Protein AF-0000000086062172 (afdb_homodimer)

Radius of gyration: 18.53 Å; Cα contacts (8 Å, |Δi|>4): 413; chains: 2; bounding box: 40×64×39 Å

Foldseek 3Di:
DEDAQLLLCLCQDDPRPCVVVSVVCLVVDDPAAYALRNLLVNLLCCLVPVPNPDDGLSLVSLVVSCVSHPHPPNLLSQLSNQLSVCCVPVVDRSVVSSVLSNQVSVVHEAEDCDCSSVVVPGRYDYPPPPVVD/DEDAQLLLCLCQDDPRPCVVVSVVCLVVDDPAAYALRNLLVNLLCCLVPVRNPDPTLSLVSLVVSCVRHPHPPNLLSQLSNQLSVCCVPVVDRSVVSSVLSNCVSVVHEAEDCDCSSVVVPGRYDYPPPPPVD

Nearest PDB structures (foldseek):
  7ji0-assembly1_B  TM=3.745E-01  e=8.584E+00  Streptococcus thermophilus LMG 18311
  7ji0-assembly1_B  TM=3.690E-01  e=5.693E+00  Streptococcus thermophilus LMG 18311
  7ya9-assembly1_A-2  TM=2.831E-01  e=6.311E+00  Homo sapiens

Sequence (266 aa):
MYVETDFLTALVKNDDWLQEAAIRALDERDDIHTSILAYAEMLVLFYDRETAEYEIDAPRAITNLLELVPIVPKEHEDAVLAAAAFLDEYELTPFDALHAGLVTTGEERVLSTEQDYDTVGLDRTPLESAFSEMYVETDFLTALVKNDDWLQEAAIRALDERDDIHTSILAYAEMLVLFYDRETAEYEIDAPRAITNLLELVPIVPKEHEDAVLAAAAFLDEYELTPFDALHAGLVTTGEERVLSTEQDYDTVGLDRTPLESAFSE

Structure (mmCIF, N/CA/C/O backbone):
data_AF-0000000086062172-model_v1
#
loop_
_entity.id
_entity.type
_entity.pdbx_description
1 polymer 'Putative nucleic acid-binding protein'
#
loop_
_atom_site.group_PDB
_atom_site.id
_atom_site.type_symbol
_atom_site.label_atom_id
_atom_site.label_alt_id
_atom_site.label_comp_id
_atom_site.label_asym_id
_atom_site.label_entity_id
_atom_site.label_seq_id
_atom_site.pdbx_PDB_ins_code
_atom_site.Cartn_x
_atom_site.Cartn_y
_atom_site.Cartn_z
_atom_site.occupancy
_atom_site.B_iso_or_equiv
_atom_site.auth_seq_id
_atom_site.auth_comp_id
_atom_site.auth_asym_id
_atom_site.auth_atom_id
_atom_site.pdbx_PDB_model_num
ATOM 1 N N . MET A 1 1 ? -1.434 10.219 15.461 1 95.81 1 MET A N 1
ATOM 2 C CA . MET A 1 1 ? -2.141 10.906 14.391 1 95.81 1 MET A CA 1
ATOM 3 C C . MET A 1 1 ? -1.674 10.414 13.023 1 95.81 1 MET A C 1
ATOM 5 O O . MET A 1 1 ? -0.476 10.422 12.734 1 95.81 1 MET A O 1
ATOM 9 N N . TYR A 1 2 ? -2.594 9.977 12.25 1 98.38 2 TYR A N 1
ATOM 10 C CA . TYR A 1 2 ? -2.279 9.391 10.945 1 98.38 2 TYR A CA 1
ATOM 11 C C . TYR A 1 2 ? -2.135 10.477 9.883 1 98.38 2 TYR A C 1
ATOM 13 O O . TYR A 1 2 ? -2.906 11.438 9.859 1 98.38 2 TYR A O 1
ATOM 21 N N . VAL A 1 3 ? -1.137 10.328 9.062 1 98.44 3 VAL A N 1
ATOM 22 C CA . VAL A 1 3 ? -0.978 11.211 7.914 1 98.44 3 VAL A CA 1
ATOM 23 C C . VAL A 1 3 ? -0.872 10.383 6.637 1 98.44 3 VAL A C 1
ATOM 25 O O . VAL A 1 3 ? -0.431 9.234 6.672 1 98.44 3 VAL A O 1
ATOM 28 N N . GLU A 1 4 ? -1.343 10.977 5.531 1 98.19 4 GLU A N 1
ATOM 29 C CA . GLU A 1 4 ? -1.281 10.289 4.25 1 98.19 4 GLU A CA 1
ATOM 30 C C . GLU A 1 4 ? -0.207 10.891 3.348 1 98.19 4 GLU A C 1
ATOM 32 O O . GLU A 1 4 ? 0.697 11.578 3.826 1 98.19 4 GLU A O 1
ATOM 37 N N . THR A 1 5 ? -0.233 10.648 2.072 1 97 5 THR A N 1
ATOM 38 C CA . THR A 1 5 ? 0.872 10.812 1.135 1 97 5 THR A CA 1
ATOM 39 C C . THR A 1 5 ? 1.208 12.297 0.958 1 97 5 THR A C 1
ATOM 41 O O . THR A 1 5 ? 2.379 12.656 0.825 1 97 5 THR A O 1
ATOM 44 N N . ASP A 1 6 ? 0.222 13.164 0.936 1 95.69 6 ASP A N 1
ATOM 45 C CA . ASP A 1 6 ? 0.484 14.586 0.72 1 95.69 6 ASP A CA 1
ATOM 46 C C . ASP A 1 6 ? 1.406 15.141 1.801 1 95.69 6 ASP A C 1
ATOM 48 O O . ASP A 1 6 ? 2.217 16.031 1.534 1 95.69 6 ASP A O 1
ATOM 52 N N . PHE A 1 7 ? 1.211 14.633 2.977 1 97.5 7 PHE A N 1
ATOM 53 C CA . PHE A 1 7 ? 2.074 15.039 4.078 1 97.5 7 PHE A CA 1
ATOM 54 C C . PHE A 1 7 ? 3.525 14.664 3.795 1 97.5 7 PHE A C 1
ATOM 56 O O . PHE A 1 7 ? 4.43 15.484 3.971 1 97.5 7 PHE A O 1
ATOM 63 N N . LEU A 1 8 ? 3.793 13.477 3.387 1 96.94 8 LEU A N 1
ATOM 64 C CA . LEU A 1 8 ? 5.137 13 3.068 1 96.94 8 LEU A CA 1
ATOM 65 C C . LEU A 1 8 ? 5.73 13.797 1.911 1 96.94 8 LEU A C 1
ATOM 67 O O . LEU A 1 8 ? 6.887 14.219 1.973 1 96.94 8 LEU A O 1
ATOM 71 N N . THR A 1 9 ? 4.961 13.984 0.853 1 93.81 9 THR A N 1
ATOM 72 C CA . THR A 1 9 ? 5.426 14.703 -0.325 1 93.81 9 THR A CA 1
ATOM 73 C C . THR A 1 9 ? 5.816 16.141 0.036 1 93.81 9 THR A C 1
ATOM 75 O O . THR A 1 9 ? 6.777 16.688 -0.512 1 93.81 9 THR A O 1
ATOM 78 N N . ALA A 1 10 ? 5.039 16.703 0.926 1 94.5 10 ALA A N 1
ATOM 79 C CA . ALA A 1 10 ? 5.328 18.062 1.368 1 94.5 10 ALA A CA 1
ATOM 80 C C . ALA A 1 10 ? 6.707 18.156 2.02 1 94.5 10 ALA A C 1
ATOM 82 O O . ALA A 1 10 ? 7.379 19.188 1.929 1 94.5 10 ALA A O 1
ATOM 83 N N . LEU A 1 11 ? 7.102 17.094 2.674 1 95.25 11 LEU A N 1
ATOM 84 C CA . LEU A 1 11 ? 8.367 17.094 3.396 1 95.25 11 LEU A CA 1
ATOM 85 C C . LEU A 1 11 ? 9.539 16.859 2.445 1 95.25 11 LEU A C 1
ATOM 87 O O . LEU A 1 11 ? 10.68 17.219 2.754 1 95.25 11 LEU A O 1
ATOM 91 N N . VAL A 1 12 ? 9.281 16.234 1.289 1 91.75 12 VAL A N 1
ATOM 92 C CA . VAL A 1 12 ? 10.359 15.852 0.387 1 91.75 12 VAL A CA 1
ATOM 93 C C . VAL A 1 12 ? 10.5 16.891 -0.727 1 91.75 12 VAL A C 1
ATOM 95 O O . VAL A 1 12 ? 11.609 17.141 -1.205 1 91.75 12 VAL A O 1
ATOM 98 N N . LYS A 1 13 ? 9.406 17.375 -1.202 1 86.62 13 LYS A N 1
ATOM 99 C CA . LYS A 1 13 ? 9.414 18.312 -2.311 1 86.62 13 LYS A CA 1
ATOM 100 C C . LYS A 1 13 ? 9.82 19.719 -1.835 1 86.62 13 LYS A C 1
ATOM 102 O O . LYS A 1 13 ? 9.32 20.203 -0.818 1 86.62 13 LYS A O 1
ATOM 107 N N . ASN A 1 14 ? 10.578 20.219 -2.729 1 83.62 14 ASN A N 1
ATOM 108 C CA . ASN A 1 14 ? 10.961 21.594 -2.451 1 83.62 14 ASN A CA 1
ATOM 109 C C . ASN A 1 14 ? 9.828 22.578 -2.766 1 83.62 14 ASN A C 1
ATOM 111 O O . ASN A 1 14 ? 9.117 22.406 -3.76 1 83.62 14 ASN A O 1
ATOM 115 N N . ASP A 1 15 ? 9.547 23.469 -1.959 1 86.06 15 ASP A N 1
ATOM 116 C CA . ASP A 1 15 ? 8.609 24.562 -2.152 1 86.06 15 ASP A CA 1
ATOM 117 C C . ASP A 1 15 ? 7.168 24.062 -2.182 1 86.06 15 ASP A C 1
ATOM 119 O O . ASP A 1 15 ? 6.324 24.609 -2.895 1 86.06 15 ASP A O 1
ATOM 123 N N . ASP A 1 16 ? 7.047 22.922 -1.671 1 90.44 16 ASP A N 1
ATOM 124 C CA . ASP A 1 16 ? 5.672 22.453 -1.528 1 90.44 16 ASP A CA 1
ATOM 125 C C . ASP A 1 16 ? 4.863 23.391 -0.634 1 90.44 16 ASP A C 1
ATOM 127 O O . ASP A 1 16 ? 5.355 23.859 0.398 1 90.44 16 ASP A O 1
ATOM 131 N N . TRP A 1 17 ? 3.639 23.703 -1.067 1 93.06 17 TRP A N 1
ATOM 132 C CA . TRP A 1 17 ? 2.82 24.672 -0.354 1 93.06 17 TRP A CA 1
ATOM 133 C C . TRP A 1 17 ? 2.457 24.172 1.036 1 93.06 17 TRP A C 1
ATOM 135 O O . TRP A 1 17 ? 2.145 24.953 1.931 1 93.06 17 TRP A O 1
ATOM 145 N N . LEU A 1 18 ? 2.512 22.828 1.329 1 95 18 LEU A N 1
ATOM 146 C CA . LEU A 1 18 ? 2.137 22.25 2.613 1 95 18 LEU A CA 1
ATOM 147 C C . LEU A 1 18 ? 3.365 22.047 3.494 1 95 18 LEU A C 1
ATOM 149 O O . LEU A 1 18 ? 3.246 21.594 4.637 1 95 18 LEU A O 1
ATOM 153 N N . GLN A 1 19 ? 4.527 22.375 3.018 1 95.56 19 GLN A N 1
ATOM 154 C CA . GLN A 1 19 ? 5.77 22 3.689 1 95.56 19 GLN A CA 1
ATOM 155 C C . GLN A 1 19 ? 5.844 22.625 5.086 1 95.56 19 GLN A C 1
ATOM 157 O O . GLN A 1 19 ? 6.105 21.922 6.062 1 95.56 19 GLN A O 1
ATOM 162 N N . GLU A 1 20 ? 5.621 23.891 5.18 1 94.88 20 GLU A N 1
ATOM 163 C CA . GLU A 1 20 ? 5.691 24.562 6.477 1 94.88 20 GLU A CA 1
ATOM 164 C C . GLU A 1 20 ? 4.699 23.969 7.465 1 94.88 20 GLU A C 1
ATOM 166 O O . GLU A 1 20 ? 5.027 23.766 8.633 1 94.88 20 GLU A O 1
ATOM 171 N N . ALA A 1 21 ? 3.508 23.734 7.047 1 95.5 21 ALA A N 1
ATOM 172 C CA . ALA A 1 21 ? 2.484 23.141 7.906 1 95.5 21 ALA A CA 1
ATOM 173 C C . ALA A 1 21 ? 2.898 21.75 8.367 1 95.5 21 ALA A C 1
ATOM 175 O O . ALA A 1 21 ? 2.664 21.375 9.523 1 95.5 21 ALA A O 1
ATOM 176 N N . ALA A 1 22 ? 3.461 20.953 7.504 1 97 22 ALA A N 1
ATOM 177 C CA . ALA A 1 22 ? 3.912 19.594 7.84 1 97 22 ALA A CA 1
ATOM 178 C C . ALA A 1 22 ? 5.031 19.641 8.875 1 97 22 ALA A C 1
ATOM 180 O O . ALA A 1 22 ? 5.008 18.891 9.852 1 97 22 ALA A O 1
ATOM 181 N N . ILE A 1 23 ? 5.961 20.562 8.672 1 96.25 23 ILE A N 1
ATOM 182 C CA . ILE A 1 23 ? 7.078 20.688 9.594 1 96.25 23 ILE A CA 1
ATOM 183 C C . ILE A 1 23 ? 6.562 21.125 10.969 1 96.25 23 ILE A C 1
ATOM 185 O O . ILE A 1 23 ? 6.984 20.578 11.992 1 96.25 23 ILE A O 1
ATOM 189 N N . ARG A 1 24 ? 5.699 22.047 11 1 96.06 24 ARG A N 1
ATOM 190 C CA . ARG A 1 24 ? 5.109 22.5 12.258 1 96.06 24 ARG A CA 1
ATOM 191 C C . ARG A 1 24 ? 4.406 21.344 12.969 1 96.06 24 ARG A C 1
ATOM 193 O O . ARG A 1 24 ? 4.527 21.203 14.188 1 96.06 24 ARG A O 1
ATOM 200 N N . ALA A 1 25 ? 3.631 20.578 12.227 1 96.88 25 ALA A N 1
ATOM 201 C CA . ALA A 1 25 ? 2.932 19.438 12.812 1 96.88 25 ALA A CA 1
ATOM 202 C C . ALA A 1 25 ? 3.912 18.469 13.461 1 96.88 25 ALA A C 1
ATOM 204 O O . ALA A 1 25 ? 3.65 17.953 14.547 1 96.88 25 ALA A O 1
ATOM 205 N N . LEU A 1 26 ? 5 18.219 12.797 1 97.19 26 LEU A N 1
ATOM 206 C CA . LEU A 1 26 ? 6.016 17.312 13.328 1 97.19 26 LEU A CA 1
ATOM 207 C C . LEU A 1 26 ? 6.602 17.859 14.625 1 97.19 26 LEU A C 1
ATOM 209 O O . LEU A 1 26 ? 6.957 17.078 15.523 1 97.19 26 LEU A O 1
ATOM 213 N N . ASP A 1 27 ? 6.734 19.141 14.688 1 95.81 27 ASP A N 1
ATOM 214 C CA . ASP A 1 27 ? 7.289 19.797 15.875 1 95.81 27 ASP A CA 1
ATOM 215 C C . ASP A 1 27 ? 6.297 19.75 17.031 1 95.81 27 ASP A C 1
ATOM 217 O O . ASP A 1 27 ? 6.699 19.625 18.203 1 95.81 27 ASP A O 1
ATOM 221 N N . GLU A 1 28 ? 5.082 19.828 16.703 1 95.19 28 GLU A N 1
ATOM 222 C CA . GLU A 1 28 ? 4.055 20 17.719 1 95.19 28 GLU A CA 1
ATOM 223 C C . GLU A 1 28 ? 3.533 18.641 18.219 1 95.19 28 GLU A C 1
ATOM 225 O O . GLU A 1 28 ? 2.975 18.547 19.312 1 95.19 28 GLU A O 1
ATOM 230 N N . ARG A 1 29 ? 3.695 17.656 17.375 1 95.25 29 ARG A N 1
ATOM 231 C CA . ARG A 1 29 ? 3.117 16.359 17.703 1 95.25 29 ARG A CA 1
ATOM 232 C C . ARG A 1 29 ? 4.184 15.273 17.719 1 95.25 29 ARG A C 1
ATOM 234 O O . ARG A 1 29 ? 5.039 15.227 16.828 1 95.25 29 ARG A O 1
ATOM 241 N N . ASP A 1 30 ? 3.992 14.344 18.609 1 94.94 30 ASP A N 1
ATOM 242 C CA . ASP A 1 30 ? 4.973 13.266 18.719 1 94.94 30 ASP A CA 1
ATOM 243 C C . ASP A 1 30 ? 4.371 11.938 18.266 1 94.94 30 ASP A C 1
ATOM 245 O O . ASP A 1 30 ? 5.07 10.922 18.219 1 94.94 30 ASP A O 1
ATOM 249 N N . ASP A 1 31 ? 3.168 11.93 17.906 1 96.31 31 ASP A N 1
ATOM 250 C CA . ASP A 1 31 ? 2.496 10.664 17.625 1 96.31 31 ASP A CA 1
ATOM 251 C C . ASP A 1 31 ? 2.164 10.547 16.141 1 96.31 31 ASP A C 1
ATOM 253 O O . ASP A 1 31 ? 1.324 9.734 15.742 1 96.31 31 ASP A O 1
ATOM 257 N N . ILE A 1 32 ? 2.795 11.336 15.281 1 98 32 ILE A N 1
ATOM 258 C CA . ILE A 1 32 ? 2.541 11.297 13.844 1 98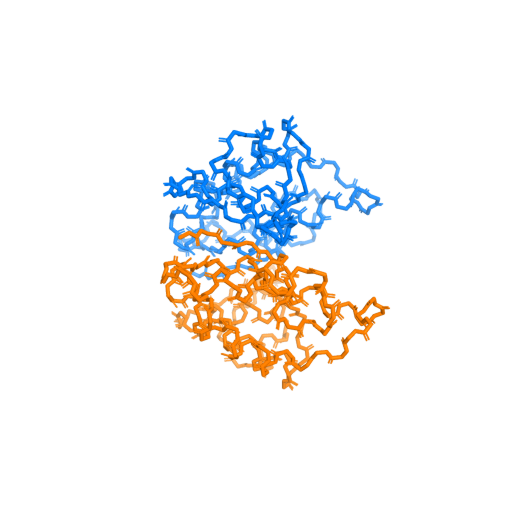 32 ILE A CA 1
ATOM 259 C C . ILE A 1 32 ? 3.072 9.992 13.258 1 98 32 ILE A C 1
ATOM 261 O O . ILE A 1 32 ? 4.207 9.594 13.539 1 98 32 ILE A O 1
ATOM 265 N N . HIS A 1 33 ? 2.244 9.305 12.547 1 98.62 33 HIS A N 1
ATOM 266 C CA . HIS A 1 33 ? 2.646 8.078 11.859 1 98.62 33 HIS A CA 1
ATOM 267 C C . HIS A 1 33 ? 1.849 7.879 10.578 1 98.62 33 HIS A C 1
ATOM 269 O O . HIS A 1 33 ? 0.918 8.633 10.297 1 98.62 33 HIS A O 1
ATOM 275 N N . THR A 1 34 ? 2.248 6.996 9.812 1 98.62 34 THR A N 1
ATOM 276 C CA . THR A 1 34 ? 1.553 6.656 8.578 1 98.62 34 THR A CA 1
ATOM 277 C C . THR A 1 34 ? 1.6 5.148 8.328 1 98.62 34 THR A C 1
ATOM 279 O O . THR A 1 34 ? 1.796 4.367 9.266 1 98.62 34 THR A O 1
ATOM 282 N N . SER A 1 35 ? 1.269 4.73 7.152 1 98.38 35 SER A N 1
ATOM 283 C CA . SER A 1 35 ? 1.302 3.322 6.77 1 98.38 35 SER A CA 1
ATOM 284 C C . SER A 1 35 ? 2.152 3.109 5.523 1 98.38 35 SER A C 1
ATOM 286 O O . SER A 1 35 ? 2.621 4.07 4.91 1 98.38 35 SER A O 1
ATOM 288 N N . ILE A 1 36 ? 2.346 1.904 5.168 1 98.69 36 ILE A N 1
ATOM 289 C CA . ILE A 1 36 ? 3.135 1.548 3.994 1 98.69 36 ILE A CA 1
ATOM 290 C C . ILE A 1 36 ? 2.461 2.092 2.736 1 98.69 36 ILE A C 1
ATOM 292 O O . ILE A 1 36 ? 3.133 2.395 1.747 1 98.69 36 ILE A O 1
ATOM 296 N N . LEU A 1 37 ? 1.135 2.385 2.744 1 98.75 37 LEU A N 1
ATOM 297 C CA . LEU A 1 37 ? 0.383 2.893 1.603 1 98.75 37 LEU A CA 1
ATOM 298 C C . LEU A 1 37 ? 0.861 4.285 1.214 1 98.75 37 LEU A C 1
ATOM 300 O O . LEU A 1 37 ? 0.93 4.617 0.027 1 98.75 37 LEU A O 1
ATOM 304 N N . ALA A 1 38 ? 1.164 5.082 2.201 1 98.38 38 ALA A N 1
ATOM 305 C CA . ALA A 1 38 ? 1.601 6.445 1.908 1 98.38 38 ALA A CA 1
ATOM 306 C C . ALA A 1 38 ? 2.939 6.449 1.178 1 98.38 38 ALA A C 1
ATOM 308 O O . ALA A 1 38 ? 3.135 7.215 0.23 1 98.38 38 ALA A O 1
ATOM 309 N N . TYR A 1 39 ? 3.814 5.605 1.606 1 97.12 39 TYR A N 1
ATOM 310 C CA . TYR A 1 39 ? 5.109 5.496 0.946 1 97.12 39 TYR A CA 1
ATOM 311 C C . TYR A 1 39 ? 4.965 4.898 -0.448 1 97.12 39 TYR A C 1
ATOM 313 O O . TYR A 1 39 ? 5.633 5.336 -1.391 1 97.12 39 TYR A O 1
ATOM 321 N N . ALA A 1 40 ? 4.102 3.891 -0.554 1 96.94 40 ALA A N 1
ATOM 322 C CA . ALA A 1 40 ? 3.836 3.307 -1.865 1 96.94 40 ALA A CA 1
ATOM 323 C C . ALA A 1 40 ? 3.336 4.363 -2.846 1 96.94 40 ALA A C 1
ATOM 325 O O . ALA A 1 40 ? 3.838 4.465 -3.969 1 96.94 40 ALA A O 1
ATOM 326 N N . GLU A 1 41 ? 2.363 5.059 -2.428 1 96.31 41 GLU A N 1
ATOM 327 C CA . GLU A 1 41 ? 1.787 6.098 -3.275 1 96.31 41 GLU A CA 1
ATOM 328 C C . GLU A 1 41 ? 2.83 7.148 -3.648 1 96.31 41 GLU A C 1
ATOM 330 O O . GLU A 1 41 ? 2.889 7.594 -4.797 1 96.31 41 GLU A O 1
ATOM 335 N N . MET A 1 42 ? 3.641 7.559 -2.723 1 93.94 42 MET A N 1
ATOM 336 C CA . MET A 1 42 ? 4.691 8.539 -2.982 1 93.94 42 MET A CA 1
ATOM 337 C C . MET A 1 42 ? 5.68 8.008 -4.016 1 93.94 42 MET A C 1
ATOM 339 O O . MET A 1 42 ? 6.086 8.742 -4.922 1 93.94 42 MET A O 1
ATOM 343 N N . LEU A 1 43 ? 6.09 6.773 -3.871 1 92.56 43 LEU A N 1
ATOM 344 C CA . LEU A 1 43 ? 7.031 6.176 -4.812 1 92.56 43 LEU A CA 1
ATOM 345 C C . LEU A 1 43 ? 6.441 6.125 -6.215 1 92.56 43 LEU A C 1
ATOM 347 O O . LEU A 1 43 ? 7.145 6.375 -7.199 1 92.56 43 LEU A O 1
ATOM 351 N N . VAL A 1 44 ? 5.16 5.836 -6.293 1 90.56 44 VAL A N 1
ATOM 352 C CA . VAL A 1 44 ? 4.492 5.816 -7.594 1 90.56 44 VAL A CA 1
ATOM 353 C C . VAL A 1 44 ? 4.492 7.223 -8.188 1 90.56 44 VAL A C 1
ATOM 355 O O . VAL A 1 44 ? 4.746 7.395 -9.383 1 90.56 44 VAL A O 1
ATOM 358 N N . LEU A 1 45 ? 4.168 8.18 -7.395 1 87.69 45 LEU A N 1
ATOM 359 C CA . LEU A 1 45 ? 4.133 9.57 -7.836 1 87.69 45 LEU A CA 1
ATOM 360 C C . LEU A 1 45 ? 5.484 9.992 -8.391 1 87.69 45 LEU A C 1
ATOM 362 O O . LEU A 1 45 ? 5.551 10.672 -9.422 1 87.69 45 LEU A O 1
ATOM 366 N N . PHE A 1 46 ? 6.562 9.594 -7.836 1 84.12 46 PHE A N 1
ATOM 367 C CA . PHE A 1 46 ? 7.879 10.102 -8.203 1 84.12 46 PHE A CA 1
ATOM 368 C C . PHE A 1 46 ? 8.516 9.227 -9.273 1 84.12 46 PHE A C 1
ATOM 370 O O . PHE A 1 46 ? 9.484 9.633 -9.914 1 84.12 46 PHE A O 1
ATOM 377 N N . TYR A 1 47 ? 8.109 8.031 -9.312 1 82.81 47 TYR A N 1
ATOM 378 C CA . TYR A 1 47 ? 8.641 7.125 -10.32 1 82.81 47 TYR A CA 1
ATOM 379 C C . TYR A 1 47 ? 8.219 7.57 -11.719 1 82.81 47 TYR A C 1
ATOM 381 O O . TYR A 1 47 ? 8.953 7.359 -12.688 1 82.81 47 TYR A O 1
ATOM 389 N N . ASP A 1 48 ? 7.035 8.102 -11.711 1 73.44 48 ASP A N 1
ATOM 390 C CA . ASP A 1 48 ? 6.602 8.602 -13.008 1 73.44 48 ASP A CA 1
ATOM 391 C C . ASP A 1 48 ? 7.449 9.797 -13.445 1 73.44 48 ASP A C 1
ATOM 393 O O . ASP A 1 48 ? 7.18 10.93 -13.047 1 73.44 48 ASP A O 1
ATOM 397 N N . ARG A 1 49 ? 8.656 9.445 -13.969 1 60.03 49 ARG A N 1
ATOM 398 C CA . ARG A 1 49 ? 9.695 10.398 -14.359 1 60.03 49 ARG A CA 1
ATOM 399 C C . ARG A 1 49 ? 9.117 11.5 -15.242 1 60.03 49 ARG A C 1
ATOM 401 O O . ARG A 1 49 ? 9.555 12.648 -15.164 1 60.03 49 ARG A O 1
ATOM 408 N N . GLU A 1 50 ? 8.406 11.047 -16.141 1 55.91 50 GLU A N 1
ATOM 409 C CA . GLU A 1 50 ? 7.906 12.078 -17.047 1 55.91 50 GLU A CA 1
ATOM 410 C C . GLU A 1 50 ? 7.184 13.18 -16.266 1 55.91 50 GLU A C 1
ATOM 412 O O . GLU A 1 50 ? 7.125 14.328 -16.719 1 55.91 50 GLU A O 1
ATOM 417 N N . THR A 1 51 ? 6.695 12.797 -15.242 1 50.19 51 THR A N 1
ATOM 418 C CA . THR A 1 51 ? 5.934 13.789 -14.5 1 50.19 51 THR A CA 1
ATOM 419 C C . THR A 1 51 ? 6.73 14.305 -13.305 1 50.19 51 THR A C 1
ATOM 421 O O . THR A 1 51 ? 6.391 15.336 -12.719 1 50.19 51 THR A O 1
ATOM 424 N N . ALA A 1 52 ? 7.734 13.406 -13.031 1 54.81 52 ALA A N 1
ATOM 425 C CA . ALA A 1 52 ? 8.406 13.828 -11.805 1 54.81 52 ALA A CA 1
ATOM 426 C C . ALA A 1 52 ? 9.32 15.016 -12.062 1 54.81 52 ALA A C 1
ATOM 428 O O . ALA A 1 52 ? 10.258 14.93 -12.867 1 54.81 52 ALA A O 1
ATOM 429 N N . GLU A 1 53 ? 8.773 16.188 -11.992 1 52.88 53 GLU A N 1
ATOM 430 C CA . GLU A 1 53 ? 9.586 17.406 -12.062 1 52.88 53 GLU A CA 1
ATOM 431 C C . GLU A 1 53 ? 10.773 17.328 -11.102 1 52.88 53 GLU A C 1
ATOM 433 O O . GLU A 1 53 ? 11.766 18.031 -11.281 1 52.88 53 GLU A O 1
ATOM 438 N N . TYR A 1 54 ? 10.586 16.422 -10.133 1 57.22 54 TYR A N 1
ATOM 439 C CA . TYR A 1 54 ? 11.586 16.453 -9.07 1 57.22 54 TYR A CA 1
ATOM 440 C C . TYR A 1 54 ? 12.391 15.164 -9.039 1 57.22 54 TYR A C 1
ATOM 442 O O . TYR A 1 54 ? 11.836 14.078 -9.242 1 57.22 54 TYR A O 1
ATOM 450 N N . GLU A 1 55 ? 13.531 15.32 -9.398 1 65.38 55 GLU A N 1
ATOM 451 C CA . GLU A 1 55 ? 14.453 14.203 -9.203 1 65.38 55 GLU A CA 1
ATOM 452 C C . GLU A 1 55 ? 14.695 13.938 -7.723 1 65.38 55 GLU A C 1
ATOM 454 O O . GLU A 1 55 ? 15.32 14.75 -7.035 1 65.38 55 GLU A O 1
ATOM 459 N N . ILE A 1 56 ? 13.867 13.195 -7.211 1 74.25 56 ILE A N 1
ATOM 460 C CA . ILE A 1 56 ? 14.062 12.852 -5.809 1 74.25 56 ILE A CA 1
ATOM 461 C C . ILE A 1 56 ? 14.938 11.602 -5.699 1 74.25 56 ILE A C 1
ATOM 463 O O . ILE A 1 56 ? 14.789 10.664 -6.48 1 74.25 56 ILE A O 1
ATOM 467 N N . ASP A 1 57 ? 15.992 11.742 -4.891 1 82.38 57 ASP A N 1
ATOM 468 C CA . ASP A 1 57 ? 16.734 10.555 -4.461 1 82.38 57 ASP A CA 1
ATOM 469 C C . ASP A 1 57 ? 15.891 9.703 -3.51 1 82.38 57 ASP A C 1
ATOM 471 O O . ASP A 1 57 ? 15.922 9.914 -2.295 1 82.38 57 ASP A O 1
ATOM 475 N N . ALA A 1 58 ? 15.25 8.711 -4.02 1 81.06 58 ALA A N 1
ATOM 476 C CA . ALA A 1 58 ? 14.227 7.969 -3.289 1 81.06 58 ALA A CA 1
ATOM 477 C C . ALA A 1 58 ? 14.82 7.266 -2.07 1 81.06 58 ALA A C 1
ATOM 479 O O . ALA A 1 58 ? 14.297 7.391 -0.96 1 81.06 58 ALA A O 1
ATOM 480 N N . PRO A 1 59 ? 15.945 6.512 -2.188 1 85.06 59 PRO A N 1
ATOM 481 C CA . PRO A 1 59 ? 16.5 5.84 -1.008 1 85.06 59 PRO A CA 1
ATOM 482 C C . PRO A 1 59 ? 16.812 6.805 0.134 1 85.06 59 PRO A C 1
ATOM 484 O O . PRO A 1 59 ? 16.469 6.531 1.288 1 85.06 59 PRO A O 1
ATOM 487 N N . ARG A 1 60 ? 17.406 7.926 -0.263 1 88.94 60 ARG A N 1
ATOM 488 C CA . ARG A 1 60 ? 17.75 8.906 0.765 1 88.94 60 ARG A CA 1
ATOM 489 C C . ARG A 1 60 ? 16.484 9.539 1.344 1 88.94 60 ARG A C 1
ATOM 491 O O . ARG A 1 60 ? 16.375 9.711 2.559 1 88.94 60 ARG A O 1
ATOM 498 N N . ALA A 1 61 ? 15.586 9.938 0.487 1 90.94 61 ALA A N 1
ATOM 499 C CA . ALA A 1 61 ? 14.336 10.547 0.924 1 90.94 61 ALA A CA 1
ATOM 500 C C . ALA A 1 61 ? 13.57 9.625 1.866 1 90.94 61 ALA A C 1
ATOM 502 O O . ALA A 1 61 ? 13.062 10.062 2.902 1 90.94 61 ALA A O 1
ATOM 503 N N . ILE A 1 62 ? 13.547 8.344 1.561 1 94.5 62 ILE A N 1
ATOM 504 C CA . ILE A 1 62 ? 12.812 7.363 2.35 1 94.5 62 ILE A CA 1
ATOM 505 C C . ILE A 1 62 ? 13.461 7.219 3.725 1 94.5 62 ILE A C 1
ATOM 507 O O . ILE A 1 62 ? 12.773 7.23 4.746 1 94.5 62 ILE A O 1
ATOM 511 N N . THR A 1 63 ? 14.758 7.074 3.73 1 93.69 63 THR A N 1
ATOM 512 C CA . THR A 1 63 ? 15.469 6.949 4.996 1 93.69 63 THR A CA 1
ATOM 513 C C . THR A 1 63 ? 15.172 8.141 5.906 1 93.69 63 THR A C 1
ATOM 515 O O . THR A 1 63 ? 14.875 7.961 7.086 1 93.69 63 THR A O 1
ATOM 518 N N . ASN A 1 64 ? 15.242 9.32 5.316 1 94.75 64 ASN A N 1
ATOM 519 C CA . ASN A 1 64 ? 14.961 10.531 6.086 1 94.75 64 ASN A CA 1
ATOM 520 C C . ASN A 1 64 ? 13.508 10.578 6.551 1 94.75 64 ASN A C 1
ATOM 522 O O . ASN A 1 64 ? 13.234 10.914 7.703 1 94.75 64 ASN A O 1
ATOM 526 N N . LEU A 1 65 ? 12.641 10.258 5.699 1 97.31 65 LEU A N 1
ATOM 527 C CA . LEU A 1 65 ? 11.211 10.344 6.004 1 97.31 65 LEU A CA 1
ATOM 528 C C . LEU A 1 65 ? 10.844 9.383 7.125 1 97.31 65 LEU A C 1
ATOM 530 O O . LEU A 1 65 ? 10 9.695 7.969 1 97.31 65 LEU A O 1
ATOM 534 N N . LEU A 1 66 ? 11.438 8.195 7.109 1 97.56 66 LEU A N 1
ATOM 535 C CA . LEU A 1 66 ? 11.094 7.191 8.109 1 97.56 66 LEU A CA 1
ATOM 536 C C . LEU A 1 66 ? 11.461 7.664 9.508 1 97.56 66 LEU A C 1
ATOM 538 O O . LEU A 1 66 ? 10.828 7.266 10.492 1 97.56 66 LEU A O 1
ATOM 542 N N . GLU A 1 67 ? 12.477 8.531 9.578 1 96 67 GLU A N 1
ATOM 543 C CA . GLU A 1 67 ? 12.859 9.102 10.867 1 96 67 GLU A CA 1
ATOM 544 C C . GLU A 1 67 ? 11.828 10.117 11.352 1 96 67 GLU A C 1
ATOM 546 O O . GLU A 1 67 ? 11.602 10.258 12.555 1 96 67 GLU A O 1
ATOM 551 N N . LEU A 1 68 ? 11.195 10.805 10.453 1 97.69 68 LEU A N 1
ATOM 552 C CA . LEU A 1 68 ? 10.25 11.867 10.773 1 97.69 68 LEU A CA 1
ATOM 553 C C . LEU A 1 68 ? 8.836 11.32 10.898 1 97.69 68 LEU A C 1
ATOM 555 O O . LEU A 1 68 ? 8.078 11.742 11.773 1 97.69 68 LEU A O 1
ATOM 559 N N . VAL A 1 69 ? 8.445 10.391 10.055 1 98.5 69 VAL A N 1
ATOM 560 C CA . VAL A 1 69 ? 7.102 9.836 10 1 98.5 69 VAL A CA 1
ATOM 561 C C . VAL A 1 69 ? 7.172 8.312 9.953 1 98.5 69 VAL A C 1
ATOM 563 O O . VAL A 1 69 ? 7.156 7.719 8.875 1 98.5 69 VAL A O 1
ATOM 566 N N . PRO A 1 70 ? 7.156 7.691 11.07 1 98.06 70 PRO A N 1
ATOM 567 C CA . PRO A 1 70 ? 7.262 6.23 11.109 1 98.06 70 PRO A CA 1
ATOM 568 C C . PRO A 1 70 ? 6.051 5.535 10.492 1 98.06 70 PRO A C 1
ATOM 570 O O . PRO A 1 70 ? 4.977 6.125 10.398 1 98.06 70 PRO A O 1
ATOM 573 N N . ILE A 1 71 ? 6.289 4.324 10.07 1 98.44 71 ILE A N 1
ATOM 574 C CA . ILE A 1 71 ? 5.234 3.479 9.516 1 98.44 71 ILE A CA 1
ATOM 575 C C . ILE A 1 71 ? 4.695 2.551 10.609 1 98.44 71 ILE A C 1
ATOM 577 O O . ILE A 1 71 ? 5.469 1.97 11.375 1 98.44 71 ILE A O 1
ATOM 581 N N . VAL A 1 72 ? 3.451 2.457 10.68 1 96.5 72 VAL A N 1
ATOM 582 C CA . VAL A 1 72 ? 2.793 1.471 11.531 1 96.5 72 VAL A CA 1
ATOM 583 C C . VAL A 1 72 ? 2.002 0.491 10.672 1 96.5 72 VAL A C 1
ATOM 585 O O . VAL A 1 72 ? 1.151 0.9 9.875 1 96.5 72 VAL A O 1
ATOM 588 N N . PRO A 1 73 ? 2.24 -0.815 10.867 1 95.31 73 PRO A N 1
ATOM 589 C CA . PRO A 1 73 ? 3.121 -1.398 11.883 1 95.31 73 PRO A CA 1
ATOM 590 C C . PRO A 1 73 ? 4.602 -1.231 11.547 1 95.31 73 PRO A C 1
ATOM 592 O O . PRO A 1 73 ? 4.953 -1.068 10.375 1 95.31 73 PRO A O 1
ATOM 595 N N . LYS A 1 74 ? 5.461 -1.404 12.477 1 95.19 74 LYS A N 1
ATOM 596 C CA . LYS A 1 74 ? 6.887 -1.117 12.375 1 95.19 74 LYS A CA 1
ATOM 597 C C . LYS A 1 74 ? 7.566 -2.055 11.375 1 95.19 74 LYS A C 1
ATOM 599 O O . LYS A 1 74 ? 8.516 -1.665 10.695 1 95.19 74 LYS A O 1
ATOM 604 N N . GLU A 1 75 ? 7.074 -3.229 11.258 1 94.88 75 GLU A N 1
ATOM 605 C CA . GLU A 1 75 ? 7.633 -4.227 10.352 1 94.88 75 GLU A CA 1
ATOM 606 C C . GLU A 1 75 ? 7.656 -3.715 8.914 1 94.88 75 GLU A C 1
ATOM 608 O O . GLU A 1 75 ? 8.508 -4.117 8.125 1 94.88 75 GLU A O 1
ATOM 613 N N . HIS A 1 76 ? 6.855 -2.83 8.633 1 97.94 76 HIS A N 1
ATOM 614 C CA . HIS A 1 76 ? 6.777 -2.305 7.277 1 97.94 76 HIS A CA 1
ATOM 615 C C . HIS A 1 76 ? 7.891 -1.295 7.012 1 97.94 76 HIS A C 1
ATOM 617 O O . HIS A 1 76 ? 8.203 -0.999 5.859 1 97.94 76 HIS A O 1
ATOM 623 N N . GLU A 1 77 ? 8.477 -0.756 8.023 1 97.75 77 GLU A N 1
ATOM 624 C CA . GLU A 1 77 ? 9.586 0.178 7.824 1 97.75 77 GLU A CA 1
ATOM 625 C C . GLU A 1 77 ? 10.773 -0.507 7.156 1 97.75 77 GLU A C 1
ATOM 627 O O . GLU A 1 77 ? 11.359 0.038 6.219 1 97.75 77 GLU A O 1
ATOM 632 N N . ASP A 1 78 ? 11.055 -1.703 7.641 1 96.75 78 ASP A N 1
ATOM 633 C CA . ASP A 1 78 ? 12.156 -2.463 7.062 1 96.75 78 ASP A CA 1
ATOM 634 C C . ASP A 1 78 ? 11.883 -2.807 5.602 1 96.75 78 ASP A C 1
ATOM 636 O O . ASP A 1 78 ? 12.797 -2.795 4.773 1 96.75 78 ASP A O 1
ATOM 640 N N . ALA A 1 79 ? 10.68 -3.113 5.348 1 97.56 79 ALA A N 1
ATOM 641 C CA . ALA A 1 79 ? 10.289 -3.461 3.98 1 97.56 79 ALA A CA 1
ATOM 642 C C . ALA A 1 79 ? 10.469 -2.27 3.043 1 97.56 79 ALA A C 1
ATOM 644 O O . ALA A 1 79 ? 10.953 -2.424 1.919 1 97.56 79 ALA A O 1
ATOM 645 N N . VAL A 1 80 ? 10.07 -1.094 3.49 1 98 80 VAL A N 1
ATOM 646 C CA . VAL A 1 80 ? 10.164 0.108 2.668 1 98 80 VAL A CA 1
ATOM 647 C C . VAL A 1 80 ? 11.633 0.485 2.465 1 98 80 VAL A C 1
ATOM 649 O O . VAL A 1 80 ? 12.023 0.924 1.38 1 98 80 VAL A O 1
ATOM 652 N N . LEU A 1 81 ? 12.43 0.282 3.473 1 96.56 81 LEU A N 1
ATOM 653 C CA . LEU A 1 81 ? 13.859 0.537 3.338 1 96.56 81 LEU A CA 1
ATOM 654 C C . LEU A 1 81 ? 14.492 -0.414 2.324 1 96.56 81 LEU A C 1
ATOM 656 O O . LEU A 1 81 ? 15.273 0.01 1.473 1 96.56 81 LEU A O 1
ATOM 660 N N . ALA A 1 82 ? 14.172 -1.654 2.426 1 95.56 82 ALA A N 1
ATOM 661 C CA . ALA A 1 82 ? 14.656 -2.627 1.45 1 95.56 82 ALA A CA 1
ATOM 662 C C . ALA A 1 82 ? 14.195 -2.266 0.04 1 95.56 82 ALA A C 1
ATOM 664 O O . ALA A 1 82 ? 14.977 -2.348 -0.913 1 95.56 82 ALA A O 1
ATOM 665 N N . ALA A 1 83 ? 12.938 -1.86 -0.096 1 96.5 83 ALA A N 1
ATOM 666 C CA . ALA A 1 83 ? 12.383 -1.463 -1.388 1 96.5 83 ALA A CA 1
ATOM 667 C C . ALA A 1 83 ? 13.18 -0.31 -1.993 1 96.5 83 ALA A C 1
ATOM 669 O O . ALA A 1 83 ? 13.43 -0.287 -3.201 1 96.5 83 ALA A O 1
ATOM 670 N N . ALA A 1 84 ? 13.516 0.645 -1.166 1 93.25 84 ALA A N 1
ATOM 671 C CA . ALA A 1 84 ? 14.297 1.786 -1.629 1 93.25 84 ALA A CA 1
ATOM 672 C C . ALA A 1 84 ? 15.617 1.33 -2.24 1 93.25 84 ALA A C 1
ATOM 674 O O . ALA A 1 84 ? 16.047 1.855 -3.27 1 93.25 84 ALA A O 1
ATOM 675 N N . ALA A 1 85 ? 16.203 0.369 -1.605 1 91.19 85 ALA A N 1
ATOM 676 C CA . ALA A 1 85 ? 17.453 -0.18 -2.123 1 91.19 85 ALA A CA 1
ATOM 677 C C . ALA A 1 85 ? 17.234 -0.876 -3.463 1 91.19 85 ALA A C 1
ATOM 679 O O . ALA A 1 85 ? 1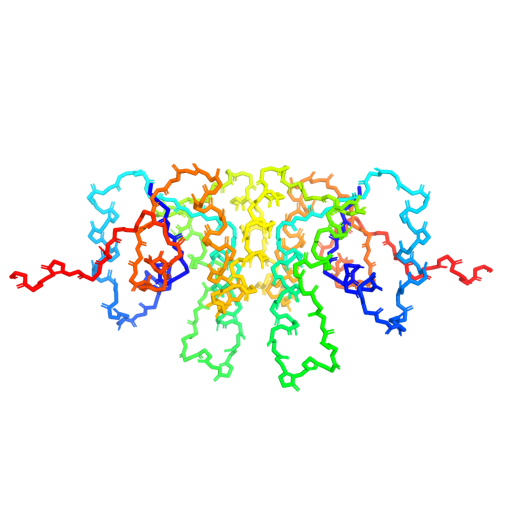8.031 -0.722 -4.387 1 91.19 85 ALA A O 1
ATOM 680 N N . PHE A 1 86 ? 16.172 -1.618 -3.6 1 93.5 86 PHE A N 1
ATOM 681 C CA . PHE A 1 86 ? 15.852 -2.336 -4.828 1 93.5 86 PHE A CA 1
ATOM 682 C C . PHE A 1 86 ? 15.555 -1.362 -5.965 1 93.5 86 PHE A C 1
ATOM 684 O O . PHE A 1 86 ? 15.914 -1.614 -7.113 1 93.5 86 PHE A O 1
ATOM 691 N N . LEU A 1 87 ? 14.883 -0.269 -5.637 1 89.06 87 LEU A N 1
ATOM 692 C CA . LEU A 1 87 ? 14.602 0.768 -6.625 1 89.06 87 LEU A CA 1
ATOM 693 C C . LEU A 1 87 ? 15.891 1.346 -7.191 1 89.06 87 LEU A C 1
ATOM 695 O O . LEU A 1 87 ? 16.016 1.541 -8.406 1 89.06 87 LEU A O 1
ATOM 699 N N . ASP A 1 88 ? 16.75 1.575 -6.355 1 86.44 88 ASP A N 1
ATOM 700 C CA . ASP A 1 88 ? 17.984 2.268 -6.715 1 86.44 88 ASP A CA 1
ATOM 701 C C . ASP A 1 88 ? 18.922 1.339 -7.469 1 86.44 88 ASP A C 1
ATOM 703 O O . ASP A 1 88 ? 19.484 1.718 -8.508 1 86.44 88 ASP A O 1
ATOM 707 N N . GLU A 1 89 ? 19.016 0.151 -7.016 1 90.06 89 GLU A N 1
ATOM 708 C CA . GLU A 1 89 ? 20.062 -0.751 -7.504 1 90.06 89 GLU A CA 1
ATOM 709 C C . GLU A 1 89 ? 19.562 -1.577 -8.688 1 90.06 89 GLU A C 1
ATOM 711 O O . GLU A 1 89 ? 20.328 -1.922 -9.578 1 90.06 89 GLU A O 1
ATOM 716 N N . TYR A 1 90 ? 18.281 -1.92 -8.758 1 88.62 90 TYR A N 1
ATOM 717 C CA . TYR A 1 90 ? 17.797 -2.887 -9.742 1 88.62 90 TYR A CA 1
ATOM 718 C C . TYR A 1 90 ? 16.703 -2.277 -10.617 1 88.62 90 TYR A C 1
ATOM 720 O O . TYR A 1 90 ? 16.188 -2.941 -11.516 1 88.62 90 TYR A O 1
ATOM 728 N N . GLU A 1 91 ? 16.375 -1.135 -10.375 1 83.69 91 GLU A N 1
ATOM 729 C CA . GLU A 1 91 ? 15.438 -0.369 -11.18 1 83.69 91 GLU A CA 1
ATOM 730 C C . GLU A 1 91 ? 14.07 -1.044 -11.219 1 83.69 91 GLU A C 1
ATOM 732 O O . GLU A 1 91 ? 13.438 -1.13 -12.273 1 83.69 91 GLU A O 1
ATOM 737 N N . LEU A 1 92 ? 13.695 -1.747 -10.234 1 91.88 92 LEU A N 1
ATOM 738 C CA . LEU A 1 92 ? 12.344 -2.281 -10.109 1 91.88 92 LEU A CA 1
ATOM 739 C C . LEU A 1 92 ? 11.312 -1.157 -10.07 1 91.88 92 LEU A C 1
ATOM 741 O O . LEU A 1 92 ? 11.641 -0.02 -9.727 1 91.88 92 LEU A O 1
ATOM 745 N N . THR A 1 93 ? 10.078 -1.472 -10.523 1 92.38 93 THR A N 1
ATOM 746 C CA . THR A 1 93 ? 8.992 -0.508 -10.359 1 92.38 93 THR A CA 1
ATOM 747 C C . THR A 1 93 ? 8.586 -0.389 -8.891 1 92.38 93 THR A C 1
ATOM 749 O O . THR A 1 93 ? 8.914 -1.259 -8.078 1 92.38 93 THR A O 1
ATOM 752 N N . PRO A 1 94 ? 7.984 0.656 -8.555 1 93.94 94 PRO A N 1
ATOM 753 C CA . PRO A 1 94 ? 7.699 0.923 -7.145 1 93.94 94 PRO A CA 1
ATOM 754 C C . PRO A 1 94 ? 6.977 -0.234 -6.461 1 93.94 94 PRO A C 1
ATOM 756 O O . PRO A 1 94 ? 7.414 -0.707 -5.41 1 93.94 94 PRO A O 1
ATOM 759 N N . PHE A 1 95 ? 5.93 -0.757 -7.086 1 96.94 95 PHE A N 1
ATOM 760 C CA . PHE A 1 95 ? 5.191 -1.835 -6.438 1 96.94 95 PHE A CA 1
ATOM 761 C C . PHE A 1 95 ? 6.016 -3.117 -6.418 1 96.94 95 PHE A C 1
ATOM 763 O O . PHE A 1 95 ? 6.004 -3.854 -5.426 1 96.94 95 PHE A O 1
ATOM 770 N N . ASP A 1 96 ? 6.711 -3.354 -7.516 1 97.25 96 ASP A N 1
ATOM 771 C CA . ASP A 1 96 ? 7.57 -4.535 -7.512 1 97.25 96 ASP A CA 1
ATOM 772 C C . ASP A 1 96 ? 8.609 -4.457 -6.395 1 97.25 96 ASP A C 1
ATOM 774 O O . ASP A 1 96 ? 8.875 -5.449 -5.715 1 97.25 96 ASP A O 1
ATOM 778 N N . ALA A 1 97 ? 9.211 -3.316 -6.238 1 96.88 97 ALA A N 1
ATOM 779 C CA . ALA A 1 97 ? 10.203 -3.107 -5.191 1 96.88 97 ALA A CA 1
ATOM 780 C C . ALA A 1 97 ? 9.594 -3.293 -3.805 1 96.88 97 ALA A C 1
ATOM 782 O O . ALA A 1 97 ? 10.203 -3.904 -2.926 1 96.88 97 ALA A O 1
ATOM 783 N N . LEU A 1 98 ? 8.453 -2.797 -3.57 1 98 98 LEU A N 1
ATOM 784 C CA . LEU A 1 98 ? 7.793 -2.889 -2.273 1 98 98 LEU A CA 1
ATOM 785 C C . LEU A 1 98 ? 7.414 -4.332 -1.957 1 98 98 LEU A C 1
ATOM 787 O O . LEU A 1 98 ? 7.582 -4.789 -0.825 1 98 98 LEU A O 1
ATOM 791 N N . HIS A 1 99 ? 6.863 -5.035 -2.939 1 98.5 99 HIS A N 1
ATOM 792 C CA . HIS A 1 99 ? 6.605 -6.453 -2.729 1 98.5 99 HIS A CA 1
ATOM 793 C C . HIS A 1 99 ? 7.887 -7.207 -2.393 1 98.5 99 HIS A C 1
ATOM 795 O O . HIS A 1 99 ? 7.906 -8.023 -1.472 1 98.5 99 HIS A O 1
ATOM 801 N N . ALA A 1 100 ? 8.914 -6.902 -3.162 1 97.94 100 ALA A N 1
ATOM 802 C CA . ALA A 1 100 ? 10.203 -7.539 -2.896 1 97.94 100 ALA A CA 1
ATOM 803 C C . ALA A 1 100 ? 10.68 -7.242 -1.478 1 97.94 100 ALA A C 1
ATOM 805 O O . ALA A 1 100 ? 11.219 -8.117 -0.799 1 97.94 100 ALA A O 1
ATOM 806 N N . GLY A 1 101 ? 10.508 -5.984 -1.077 1 97.56 101 GLY A N 1
ATOM 807 C CA . GLY A 1 101 ? 10.875 -5.609 0.281 1 97.56 101 GLY A CA 1
ATOM 808 C C . GLY A 1 101 ? 10.125 -6.402 1.338 1 97.56 101 GLY A C 1
ATOM 809 O O . GLY A 1 101 ? 10.719 -6.852 2.318 1 97.56 101 GLY A O 1
ATOM 810 N N . LEU A 1 102 ? 8.836 -6.602 1.131 1 98.25 102 LEU A N 1
ATOM 811 C CA . LEU A 1 102 ? 8.031 -7.367 2.078 1 98.25 102 LEU A CA 1
ATOM 812 C C . LEU A 1 102 ? 8.508 -8.812 2.148 1 98.25 102 LEU A C 1
ATOM 814 O O . LEU A 1 102 ? 8.648 -9.367 3.24 1 98.25 102 LEU A O 1
ATOM 818 N N . VAL A 1 103 ? 8.727 -9.391 1.042 1 97.94 103 VAL A N 1
ATOM 819 C CA . VAL A 1 103 ? 9.141 -10.789 0.97 1 97.94 103 VAL A CA 1
ATOM 820 C C . VAL A 1 103 ? 10.508 -10.961 1.636 1 97.94 103 VAL A C 1
ATOM 822 O O . VAL A 1 103 ? 10.711 -11.891 2.42 1 97.94 103 VAL A O 1
ATOM 825 N N . THR A 1 104 ? 11.406 -10.047 1.348 1 96.75 104 THR A N 1
ATOM 826 C CA . THR A 1 104 ? 12.766 -10.109 1.859 1 96.75 104 THR A CA 1
ATOM 827 C C . THR A 1 104 ? 12.781 -9.977 3.379 1 96.75 104 THR A C 1
ATOM 829 O O . THR A 1 104 ? 13.414 -10.773 4.074 1 96.75 104 THR A O 1
ATOM 832 N N . THR A 1 105 ? 12.102 -9.039 3.893 1 96.69 105 THR A N 1
ATOM 833 C CA . THR A 1 105 ? 12.156 -8.75 5.32 1 96.69 105 THR A CA 1
ATOM 834 C C . THR A 1 105 ? 11.312 -9.758 6.105 1 96.69 105 THR A C 1
ATOM 836 O O . THR A 1 105 ? 11.562 -10 7.285 1 96.69 105 THR A O 1
ATOM 839 N N . GLY A 1 106 ? 10.328 -10.305 5.492 1 94.94 106 GLY A N 1
ATOM 840 C CA . GLY A 1 106 ? 9.516 -11.336 6.125 1 94.94 106 GLY A CA 1
ATOM 841 C C . GLY A 1 106 ? 10.141 -12.719 6.043 1 94.94 106 GLY A C 1
ATOM 842 O O . GLY A 1 106 ? 9.633 -13.664 6.645 1 94.94 106 GLY A O 1
ATOM 843 N N . GLU A 1 107 ? 11.219 -12.781 5.309 1 92.44 107 GLU A N 1
ATOM 844 C CA . GLU A 1 107 ? 11.906 -14.047 5.082 1 92.44 107 GLU A CA 1
ATOM 845 C C . GLU A 1 107 ? 10.961 -15.102 4.539 1 92.44 107 GLU A C 1
ATOM 847 O O . GLU A 1 107 ? 10.914 -16.234 5.047 1 92.44 107 GLU A O 1
ATOM 852 N N . GLU A 1 108 ? 10.227 -14.734 3.574 1 94.94 108 GLU A N 1
ATOM 853 C CA . GLU A 1 108 ? 9.25 -15.633 2.969 1 94.94 108 GLU A CA 1
ATOM 854 C C . GLU A 1 108 ? 9.562 -15.891 1.498 1 94.94 108 GLU A C 1
ATOM 856 O O . GLU A 1 108 ? 10.484 -15.281 0.942 1 94.94 108 GLU A O 1
ATOM 861 N N . ARG A 1 109 ? 8.82 -16.844 0.944 1 96.56 109 ARG A N 1
ATOM 862 C CA . ARG A 1 109 ? 8.891 -17.094 -0.492 1 96.56 109 ARG A CA 1
ATOM 863 C C . ARG A 1 109 ? 7.773 -16.375 -1.229 1 96.56 109 ARG A C 1
ATOM 865 O O . ARG A 1 109 ? 6.73 -16.062 -0.644 1 96.56 109 ARG A O 1
ATOM 872 N N . VAL A 1 110 ? 8.062 -16.141 -2.475 1 97.88 110 VAL A N 1
ATOM 873 C CA . VAL A 1 110 ? 7.066 -15.461 -3.291 1 97.88 110 VAL A CA 1
ATOM 874 C C . VAL A 1 110 ? 6.676 -16.344 -4.477 1 97.88 110 VAL A C 1
ATOM 876 O O . VAL A 1 110 ? 7.531 -16.984 -5.09 1 97.88 110 VAL A O 1
ATOM 879 N N . LEU A 1 111 ? 5.449 -16.531 -4.625 1 97.81 111 LEU A N 1
ATOM 880 C CA . LEU A 1 111 ? 4.895 -17.188 -5.805 1 97.81 111 LEU A CA 1
ATOM 881 C C . LEU A 1 111 ? 4.527 -16.172 -6.875 1 97.81 111 LEU A C 1
ATOM 883 O O . LEU A 1 111 ? 3.564 -15.414 -6.719 1 97.81 111 LEU A O 1
ATOM 887 N N . SER A 1 112 ? 5.289 -16.125 -7.949 1 97 112 SER A N 1
ATOM 888 C CA . SER A 1 112 ? 5.117 -15.047 -8.914 1 97 112 SER A CA 1
ATOM 889 C C . SER A 1 112 ? 5.727 -15.414 -10.266 1 97 112 SER A C 1
ATOM 891 O O . SER A 1 112 ? 6.641 -16.234 -10.336 1 97 112 SER A O 1
ATOM 893 N N . THR A 1 113 ? 5.191 -14.789 -11.297 1 95.44 113 THR A N 1
ATOM 894 C CA . THR A 1 113 ? 5.766 -14.922 -12.633 1 95.44 113 THR A CA 1
ATOM 895 C C . THR A 1 113 ? 6.832 -13.852 -12.8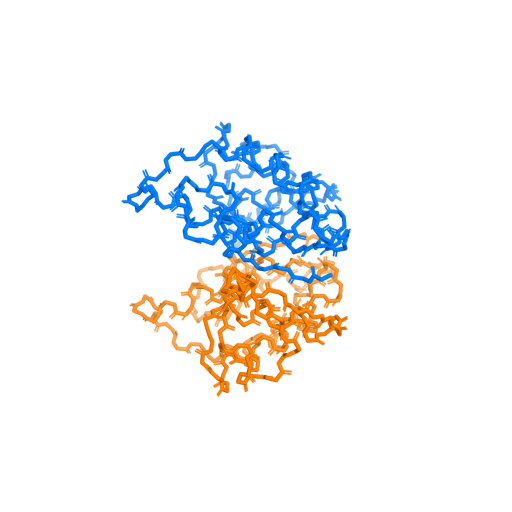67 1 95.44 113 THR A C 1
ATOM 897 O O . THR A 1 113 ? 7.543 -13.891 -13.875 1 95.44 113 THR A O 1
ATOM 900 N N . GLU A 1 114 ? 6.969 -12.906 -11.961 1 95 114 GLU A N 1
ATOM 901 C CA . GLU A 1 114 ? 7.902 -11.797 -12.133 1 95 114 GLU A CA 1
ATOM 902 C C . GLU A 1 114 ? 9.344 -12.266 -12.008 1 95 114 GLU A C 1
ATOM 904 O O . GLU A 1 114 ? 9.859 -12.438 -10.891 1 95 114 GLU A O 1
ATOM 909 N N . GLN A 1 115 ? 10.094 -12.289 -13.062 1 93.88 115 GLN A N 1
ATOM 910 C CA . GLN A 1 115 ? 11.445 -12.836 -13.086 1 93.88 115 GLN A CA 1
ATOM 911 C C . GLN A 1 115 ? 12.445 -11.859 -12.469 1 93.88 115 GLN A C 1
ATOM 913 O O . GLN A 1 115 ? 13.539 -12.258 -12.062 1 93.88 115 GLN A O 1
ATOM 918 N N . ASP A 1 116 ? 12.109 -10.602 -12.422 1 95 116 ASP A N 1
ATOM 919 C CA . ASP A 1 116 ? 12.984 -9.625 -11.797 1 95 116 ASP A CA 1
ATOM 920 C C . ASP A 1 116 ? 13.258 -9.984 -10.336 1 95 116 ASP A C 1
ATOM 922 O O . ASP A 1 116 ? 14.305 -9.617 -9.789 1 95 116 ASP A O 1
ATOM 926 N N . TYR A 1 117 ? 12.383 -10.711 -9.719 1 96.62 117 TYR A N 1
ATOM 927 C CA . TYR A 1 117 ? 12.562 -11.117 -8.328 1 96.62 117 TYR A CA 1
ATOM 928 C C . TYR A 1 117 ? 13.758 -12.047 -8.188 1 96.62 117 TYR A C 1
ATOM 930 O O . TYR A 1 117 ? 14.398 -12.086 -7.133 1 96.62 117 TYR A O 1
ATOM 938 N N . ASP A 1 118 ? 14.078 -12.75 -9.281 1 94.81 118 ASP A N 1
ATOM 939 C CA . ASP A 1 118 ? 15.266 -13.602 -9.266 1 94.81 118 ASP A CA 1
ATOM 940 C C . ASP A 1 118 ? 16.531 -12.758 -9.25 1 94.81 118 ASP A C 1
ATOM 942 O O . ASP A 1 118 ? 17.516 -13.125 -8.602 1 94.81 118 ASP A O 1
ATOM 946 N N . THR A 1 119 ? 16.438 -11.695 -9.898 1 93.12 119 THR A N 1
ATOM 947 C CA . THR A 1 119 ? 17.609 -10.836 -10.039 1 93.12 119 THR A CA 1
ATOM 948 C C . THR A 1 119 ? 17.953 -10.18 -8.711 1 93.12 119 THR A C 1
ATOM 950 O O . THR A 1 119 ? 19.141 -9.922 -8.43 1 93.12 119 THR A O 1
ATOM 953 N N . VAL A 1 120 ? 16.984 -10.008 -7.895 1 93.81 120 VAL A N 1
ATOM 954 C CA . VAL A 1 120 ? 17.25 -9.305 -6.641 1 93.81 120 VAL A CA 1
ATOM 955 C C . VAL A 1 120 ? 17.406 -10.312 -5.504 1 93.81 120 VAL A C 1
ATOM 957 O O . VAL A 1 120 ? 17.5 -9.93 -4.336 1 93.81 120 VAL A O 1
ATOM 960 N N . GLY A 1 121 ? 17.359 -11.547 -5.793 1 93.69 121 GLY A N 1
ATOM 961 C CA . GLY A 1 121 ? 17.734 -12.578 -4.844 1 93.69 121 GLY A CA 1
ATOM 962 C C . GLY A 1 121 ? 16.578 -13.07 -4.008 1 93.69 121 GLY A C 1
ATOM 963 O O . GLY A 1 121 ? 16.766 -13.633 -2.926 1 93.69 121 GLY A O 1
ATOM 964 N N . LEU A 1 122 ? 15.352 -12.836 -4.395 1 96 122 LEU A N 1
ATOM 965 C CA . LEU A 1 122 ? 14.203 -13.359 -3.664 1 96 122 LEU A CA 1
ATOM 966 C C . LEU A 1 122 ? 14.078 -14.867 -3.861 1 96 122 LEU A C 1
ATOM 968 O O . LEU A 1 122 ? 14.484 -15.398 -4.898 1 96 122 LEU A O 1
ATOM 972 N N . ASP A 1 123 ? 13.602 -15.531 -2.855 1 96 123 ASP A N 1
ATOM 973 C CA . ASP A 1 123 ? 13.211 -16.922 -3.012 1 96 123 ASP A CA 1
ATOM 974 C C . ASP A 1 123 ? 11.875 -17.047 -3.754 1 96 123 ASP A C 1
ATOM 976 O O . ASP A 1 123 ? 10.812 -17.062 -3.131 1 96 123 ASP A O 1
ATOM 980 N N . ARG A 1 124 ? 11.938 -17.156 -5.023 1 96.88 124 ARG A N 1
ATOM 981 C CA . ARG A 1 124 ? 10.758 -17.109 -5.887 1 96.88 124 ARG A CA 1
ATOM 982 C C . ARG A 1 124 ? 10.406 -18.5 -6.406 1 96.88 124 ARG A C 1
ATOM 984 O O . ARG A 1 124 ? 11.273 -19.234 -6.883 1 96.88 124 ARG A O 1
ATOM 991 N N . THR A 1 125 ? 9.18 -18.828 -6.309 1 95.5 125 THR A N 1
ATOM 992 C CA . THR A 1 125 ? 8.594 -20 -6.965 1 95.5 125 THR A CA 1
ATOM 993 C C . THR A 1 125 ? 7.789 -19.578 -8.195 1 95.5 125 THR A C 1
ATOM 995 O O . THR A 1 125 ? 6.867 -18.766 -8.086 1 95.5 125 THR A O 1
ATOM 998 N N . PRO A 1 126 ? 8.086 -20.062 -9.375 1 94.75 126 PRO A N 1
ATOM 999 C CA . PRO A 1 126 ? 7.328 -19.688 -10.57 1 94.75 126 PRO A CA 1
ATOM 1000 C C . PRO A 1 126 ? 5.867 -20.141 -10.508 1 94.75 126 PRO A C 1
ATOM 1002 O O . PRO A 1 126 ? 5.582 -21.266 -10.094 1 94.75 126 PRO A O 1
ATOM 1005 N N . LEU A 1 127 ? 4.906 -19.281 -10.758 1 91.62 127 LEU A N 1
ATOM 1006 C CA . LEU A 1 127 ? 3.492 -19.625 -10.836 1 91.62 127 LEU A CA 1
ATOM 1007 C C . LEU A 1 127 ? 3.166 -20.281 -12.18 1 91.62 127 LEU A C 1
ATOM 1009 O O . LEU A 1 127 ? 2.271 -21.125 -12.266 1 91.62 127 LEU A O 1
ATOM 1013 N N . GLU A 1 128 ? 3.607 -19.859 -13.57 1 67.06 128 GLU A N 1
ATOM 1014 C CA . GLU A 1 128 ? 3.23 -20.344 -14.891 1 67.06 128 GLU A CA 1
ATOM 1015 C C . GLU A 1 128 ? 3.121 -21.859 -14.922 1 67.06 128 GLU A C 1
ATOM 1017 O O . GLU A 1 128 ? 2.191 -22.406 -15.508 1 67.06 128 GLU A O 1
ATOM 1022 N N . SER A 1 129 ? 4.266 -22.656 -14.711 1 54.19 129 SER A N 1
ATOM 1023 C CA . SER A 1 129 ? 4.742 -23.625 -15.695 1 54.19 129 SER A CA 1
ATOM 1024 C C . SER A 1 129 ? 3.842 -24.844 -15.742 1 54.19 129 SER A C 1
ATOM 1026 O O . SER A 1 129 ? 4.129 -25.812 -16.469 1 54.19 129 SER A O 1
ATOM 1028 N N . ALA A 1 130 ? 3.145 -25.281 -14.766 1 47.09 130 ALA A N 1
ATOM 1029 C CA . ALA A 1 130 ? 2.953 -26.719 -14.875 1 47.09 130 ALA A CA 1
ATOM 1030 C C . ALA A 1 130 ? 2.154 -27.078 -16.125 1 47.09 130 ALA A C 1
ATOM 1032 O O . ALA A 1 130 ? 1.84 -28.25 -16.359 1 47.09 130 ALA A O 1
ATOM 1033 N N . PHE A 1 131 ? 1.357 -26.172 -16.688 1 43.12 131 PHE A N 1
ATOM 1034 C CA . PHE A 1 131 ? 0.607 -26.969 -17.656 1 43.12 131 PHE A CA 1
ATOM 1035 C C . PHE A 1 131 ? 1.526 -27.516 -18.734 1 43.12 131 PHE A C 1
ATOM 1037 O O . PHE A 1 131 ? 1.059 -28.062 -19.75 1 43.12 131 PHE A O 1
ATOM 1044 N N . SER A 1 132 ? 2.707 -26.969 -18.891 1 37.5 132 SER A N 1
ATOM 1045 C CA . SER A 1 132 ? 3.166 -27.672 -20.078 1 37.5 132 SER A CA 1
ATOM 1046 C C . SER A 1 132 ? 3.336 -29.156 -19.797 1 37.5 132 SER A C 1
ATOM 1048 O O . SER A 1 132 ? 3.914 -29.891 -20.609 1 37.5 132 SER A O 1
ATOM 1050 N N . GLU A 1 133 ? 3.033 -29.719 -18.625 1 33.38 133 GLU A N 1
ATOM 1051 C CA . GLU A 1 133 ? 3.141 -31.156 -18.891 1 33.38 133 GLU A CA 1
ATOM 1052 C C . GLU A 1 133 ? 1.949 -31.656 -19.703 1 33.38 133 GLU A C 1
ATOM 1054 O O . GLU A 1 133 ? 0.842 -31.125 -19.578 1 33.38 133 GLU A O 1
ATOM 1059 N N . MET B 1 1 ? 2.977 -18.594 1.762 1 95.81 1 MET B N 1
ATOM 1060 C CA . MET B 1 1 ? 3.541 -18.188 0.48 1 95.81 1 MET B CA 1
ATOM 1061 C C . MET B 1 1 ? 2.955 -16.844 0.033 1 95.81 1 MET B C 1
ATOM 1063 O O . MET B 1 1 ? 1.733 -16.688 -0.024 1 95.81 1 MET B O 1
ATOM 1067 N N . TYR B 1 2 ? 3.809 -15.93 -0.247 1 98.31 2 TYR B N 1
ATOM 1068 C CA . TYR B 1 2 ? 3.383 -14.578 -0.596 1 98.31 2 TYR B CA 1
ATOM 1069 C C . TYR B 1 2 ? 3.068 -14.477 -2.084 1 98.31 2 TYR B C 1
ATOM 1071 O O . TYR B 1 2 ? 3.779 -15.039 -2.916 1 98.31 2 TYR B O 1
ATOM 1079 N N . VAL B 1 3 ? 1.995 -13.805 -2.391 1 98.44 3 VAL B N 1
ATOM 1080 C CA . VAL B 1 3 ? 1.667 -13.5 -3.779 1 98.44 3 VAL B CA 1
ATOM 1081 C C . VAL B 1 3 ? 1.46 -11.992 -3.945 1 98.44 3 VAL B C 1
ATOM 1083 O O . VAL B 1 3 ? 1.076 -11.305 -2.998 1 98.44 3 VAL B O 1
ATOM 1086 N N . GLU B 1 4 ? 1.785 -11.516 -5.156 1 98.25 4 GLU B N 1
ATOM 1087 C CA . GLU B 1 4 ? 1.615 -10.094 -5.438 1 98.25 4 GLU B CA 1
ATOM 1088 C C . GLU B 1 4 ? 0.419 -9.844 -6.352 1 98.25 4 GLU B C 1
ATOM 1090 O O . GLU B 1 4 ? -0.46 -10.703 -6.477 1 98.25 4 GLU B O 1
ATOM 1095 N N . THR B 1 5 ? 0.319 -8.711 -6.984 1 97.06 5 THR B N 1
ATOM 1096 C CA . THR B 1 5 ? -0.89 -8.164 -7.594 1 97.06 5 THR B CA 1
ATOM 1097 C C . THR B 1 5 ? -1.315 -9 -8.797 1 97.06 5 THR B C 1
ATOM 1099 O O . THR B 1 5 ? -2.51 -9.195 -9.031 1 97.06 5 THR B O 1
ATOM 1102 N N . ASP B 1 6 ? -0.376 -9.508 -9.578 1 95.69 6 ASP B N 1
ATOM 1103 C CA . ASP B 1 6 ? -0.73 -10.273 -10.766 1 95.69 6 ASP B CA 1
ATOM 1104 C C . ASP B 1 6 ? -1.559 -11.5 -10.406 1 95.69 6 ASP B C 1
ATOM 1106 O O . ASP B 1 6 ? -2.436 -11.914 -11.164 1 95.69 6 ASP B O 1
ATOM 1110 N N . PHE B 1 7 ? -1.218 -12.055 -9.289 1 97.44 7 PHE B N 1
ATOM 1111 C CA . PHE B 1 7 ? -1.978 -13.195 -8.797 1 97.44 7 PHE B CA 1
ATOM 1112 C C . PHE B 1 7 ? -3.43 -12.812 -8.539 1 97.44 7 PHE B C 1
ATOM 1114 O O . PHE B 1 7 ? -4.348 -13.523 -8.953 1 97.44 7 PHE B O 1
ATOM 1121 N N . LEU B 1 8 ? -3.678 -11.742 -7.867 1 96.94 8 LEU B N 1
ATOM 1122 C CA . LEU B 1 8 ? -5.023 -11.266 -7.562 1 96.94 8 LEU B CA 1
ATOM 1123 C C . LEU B 1 8 ? -5.781 -10.93 -8.844 1 96.94 8 LEU B C 1
ATOM 1125 O O . LEU B 1 8 ? -6.941 -11.312 -9 1 96.94 8 LEU B O 1
ATOM 1129 N N . THR B 1 9 ? -5.145 -10.203 -9.75 1 93.81 9 THR B N 1
ATOM 1130 C CA . THR B 1 9 ? -5.781 -9.797 -11 1 93.81 9 THR B CA 1
ATOM 1131 C C . THR B 1 9 ? -6.191 -11.016 -11.82 1 93.81 9 THR B C 1
ATOM 1133 O O . THR B 1 9 ? -7.23 -11 -12.484 1 93.81 9 THR B O 1
ATOM 1136 N N . ALA B 1 10 ? -5.344 -12.016 -11.758 1 94.31 10 ALA B N 1
ATOM 1137 C CA . ALA B 1 10 ? -5.648 -13.25 -12.484 1 94.31 10 ALA B CA 1
ATOM 1138 C C . ALA B 1 10 ? -6.949 -13.867 -11.984 1 94.31 10 ALA B C 1
ATOM 1140 O O . ALA B 1 10 ? -7.676 -14.5 -12.75 1 94.31 10 ALA B O 1
ATOM 1141 N N . LEU B 1 11 ? -7.223 -13.719 -10.719 1 95.19 11 LEU B N 1
ATOM 1142 C CA . LEU B 1 11 ? -8.398 -14.328 -10.117 1 95.19 11 LEU B CA 1
ATOM 1143 C C . LEU B 1 11 ? -9.648 -13.516 -10.414 1 95.19 11 LEU B C 1
ATOM 1145 O O . LEU B 1 11 ? -10.766 -14.039 -10.375 1 95.19 11 LEU B O 1
ATOM 1149 N N . VAL B 1 12 ? -9.492 -12.227 -10.711 1 91.81 12 VAL B N 1
ATOM 1150 C CA . VAL B 1 12 ? -10.641 -11.344 -10.867 1 91.81 12 VAL B CA 1
ATOM 1151 C C . VAL B 1 12 ? -10.961 -11.172 -12.352 1 91.81 12 VAL B C 1
ATOM 1153 O O . VAL B 1 12 ? -12.133 -11.047 -12.727 1 91.81 12 VAL B O 1
ATOM 1156 N N . LYS B 1 13 ? -9.953 -11.047 -13.148 1 86.75 13 LYS B N 1
ATOM 1157 C CA . LYS B 1 13 ? -10.133 -10.82 -14.578 1 86.75 13 LYS B CA 1
ATOM 1158 C C . LYS B 1 13 ? -10.555 -12.102 -15.289 1 86.75 13 LYS B C 1
ATOM 1160 O O . LYS B 1 13 ? -9.992 -13.172 -15.047 1 86.75 13 LYS B O 1
ATOM 1165 N N . ASN B 1 14 ? -11.414 -11.766 -16.172 1 83.75 14 ASN B N 1
ATOM 1166 C CA . ASN B 1 14 ? -11.836 -12.883 -17.016 1 83.75 14 ASN B CA 1
ATOM 1167 C C . ASN B 1 14 ? -10.789 -13.211 -18.078 1 83.75 14 ASN B C 1
ATOM 1169 O O . ASN B 1 14 ? -10.18 -12.305 -18.641 1 83.75 14 ASN B O 1
ATOM 1173 N N . ASP B 1 15 ? -10.469 -14.398 -18.281 1 85.94 15 ASP B N 1
ATOM 1174 C CA . ASP B 1 15 ? -9.602 -14.906 -19.344 1 85.94 15 ASP B CA 1
ATOM 1175 C C . ASP B 1 15 ? -8.156 -14.484 -19.125 1 85.94 15 ASP B C 1
ATOM 1177 O O . ASP B 1 15 ? -7.418 -14.25 -20.094 1 85.94 15 ASP B O 1
ATOM 1181 N N . ASP B 1 16 ? -7.926 -14.141 -17.953 1 90.19 16 ASP B N 1
ATOM 1182 C CA . ASP B 1 16 ? -6.52 -13.875 -17.656 1 90.19 16 ASP B CA 1
ATOM 1183 C C . ASP B 1 16 ? -5.664 -15.117 -17.875 1 90.19 16 ASP B C 1
ATOM 1185 O O . ASP B 1 16 ? -6.066 -16.234 -17.531 1 90.19 16 ASP B O 1
ATOM 1189 N N . TRP B 1 17 ? -4.504 -14.914 -18.516 1 92.88 17 TRP B N 1
ATOM 1190 C CA . TRP B 1 17 ? -3.662 -16.047 -18.891 1 92.88 17 TRP B CA 1
ATOM 1191 C C . TRP B 1 17 ? -3.125 -16.766 -17.656 1 92.88 17 TRP B C 1
ATOM 1193 O O . TRP B 1 17 ? -2.758 -17.938 -17.719 1 92.88 17 TRP B O 1
ATOM 1203 N N . LEU B 1 18 ? -3.086 -16.141 -16.438 1 94.81 18 LEU B N 1
ATOM 1204 C CA . LEU B 1 18 ? -2.547 -16.719 -15.227 1 94.81 18 LEU B CA 1
ATOM 1205 C C . LEU B 1 18 ? -3.658 -17.328 -14.375 1 94.81 18 LEU B C 1
ATOM 1207 O O . LEU B 1 18 ? -3.393 -17.906 -13.312 1 94.81 18 LEU B O 1
ATOM 1211 N N . GLN B 1 19 ? -4.895 -17.234 -14.797 1 95.5 19 GLN B N 1
ATOM 1212 C CA . GLN B 1 19 ? -6.031 -17.578 -13.953 1 95.5 19 GLN B CA 1
ATOM 1213 C C . GLN B 1 19 ? -5.98 -19.047 -13.523 1 95.5 19 GLN B C 1
ATOM 1215 O O . GLN B 1 19 ? -6.094 -19.344 -12.336 1 95.5 19 GLN B O 1
ATOM 1220 N N . GLU B 1 20 ? -5.816 -19.922 -14.461 1 94.88 20 GLU B N 1
ATOM 1221 C CA . GLU B 1 20 ? -5.781 -21.344 -14.148 1 94.88 20 GLU B CA 1
ATOM 1222 C C . GLU B 1 20 ? -4.656 -21.672 -13.164 1 94.88 20 GLU B C 1
ATOM 1224 O O . GLU B 1 20 ? -4.844 -22.453 -12.227 1 94.88 20 GLU B O 1
ATOM 1229 N N . ALA B 1 21 ? -3.502 -21.141 -13.398 1 95.44 21 ALA B N 1
ATOM 1230 C CA . ALA B 1 21 ? -2.363 -21.359 -12.508 1 95.44 21 ALA B CA 1
ATOM 1231 C C . ALA B 1 21 ? -2.656 -20.844 -11.102 1 95.44 21 ALA B C 1
ATOM 1233 O O . ALA B 1 21 ? -2.277 -21.469 -10.109 1 95.44 21 ALA B O 1
ATOM 1234 N N . ALA B 1 22 ? -3.266 -19.703 -10.977 1 96.94 22 ALA B N 1
ATOM 1235 C CA . ALA B 1 22 ? -3.609 -19.109 -9.68 1 96.94 22 ALA B CA 1
ATOM 1236 C C . ALA B 1 22 ? -4.609 -19.984 -8.93 1 96.94 22 ALA B C 1
ATOM 1238 O O . ALA B 1 22 ? -4.445 -20.234 -7.734 1 96.94 22 ALA B O 1
ATOM 1239 N N . ILE B 1 23 ? -5.605 -20.453 -9.664 1 96.19 23 ILE B N 1
ATOM 1240 C CA . ILE B 1 23 ? -6.621 -21.312 -9.055 1 96.19 23 ILE B CA 1
ATOM 1241 C C . ILE B 1 23 ? -5.98 -22.609 -8.562 1 96.19 23 ILE B C 1
ATOM 1243 O O . ILE B 1 23 ? -6.262 -23.047 -7.449 1 96.19 23 ILE B O 1
ATOM 1247 N N . ARG B 1 24 ? -5.164 -23.172 -9.352 1 96 24 ARG B N 1
ATOM 1248 C CA . ARG B 1 24 ? -4.465 -24.391 -8.953 1 96 24 ARG B CA 1
ATOM 1249 C C . ARG B 1 24 ? -3.635 -24.156 -7.695 1 96 24 ARG B C 1
ATOM 1251 O O . ARG B 1 24 ? -3.617 -25 -6.793 1 96 24 ARG B O 1
ATOM 1258 N N . ALA B 1 25 ? -2.898 -23.062 -7.676 1 96.81 25 ALA B N 1
ATOM 1259 C CA . ALA B 1 25 ? -2.086 -22.734 -6.508 1 96.81 25 ALA B CA 1
ATOM 1260 C C . ALA B 1 25 ? -2.941 -22.656 -5.246 1 96.81 25 ALA B C 1
ATOM 1262 O O . ALA B 1 25 ? -2.541 -23.141 -4.184 1 96.81 25 ALA B O 1
ATOM 1263 N N . LEU B 1 26 ? -4.078 -22.047 -5.348 1 97.19 26 LEU B N 1
ATOM 1264 C CA . LEU B 1 26 ? -4.984 -21.922 -4.211 1 97.19 26 LEU B CA 1
ATOM 1265 C C . LEU B 1 26 ? -5.445 -23.297 -3.73 1 97.19 26 LEU B C 1
ATOM 1267 O O . LEU B 1 26 ? -5.66 -23.5 -2.533 1 97.19 26 LEU B O 1
ATOM 1271 N N . ASP B 1 27 ? -5.633 -24.188 -4.664 1 95.81 27 ASP B N 1
ATOM 1272 C CA . ASP B 1 27 ? -6.086 -25.531 -4.34 1 95.81 27 ASP B CA 1
ATOM 1273 C C . ASP B 1 27 ? -4.973 -26.344 -3.67 1 95.81 27 ASP B C 1
ATOM 1275 O O . ASP B 1 27 ? -5.238 -27.172 -2.805 1 95.81 27 ASP B O 1
ATOM 1279 N N . GLU B 1 28 ? -3.82 -26.062 -4.086 1 95.19 28 GLU B N 1
ATOM 1280 C CA . GLU B 1 28 ? -2.695 -26.906 -3.678 1 95.19 28 GLU B CA 1
ATOM 1281 C C . GLU B 1 28 ? -2.055 -26.375 -2.396 1 95.19 28 GLU B C 1
ATOM 1283 O O . GLU B 1 28 ? -1.366 -27.125 -1.692 1 95.19 28 GLU B O 1
ATOM 1288 N N . ARG B 1 29 ? -2.256 -25.125 -2.156 1 95.25 29 ARG B N 1
ATOM 1289 C CA . ARG B 1 29 ? -1.58 -24.516 -1.017 1 95.25 29 ARG B CA 1
ATOM 1290 C C . ARG B 1 29 ? -2.584 -23.859 -0.067 1 95.25 29 ARG B C 1
ATOM 1292 O O . ARG B 1 29 ? -3.521 -23.203 -0.508 1 95.25 29 ARG B O 1
ATOM 1299 N N . ASP B 1 30 ? -2.258 -23.938 1.201 1 95 30 ASP B N 1
ATOM 1300 C CA . ASP B 1 30 ? -3.164 -23.375 2.195 1 95 30 ASP B CA 1
ATOM 1301 C C . ASP B 1 30 ? -2.555 -22.141 2.859 1 95 30 ASP B C 1
ATOM 1303 O O . ASP B 1 30 ? -3.207 -21.484 3.67 1 95 30 ASP B O 1
ATOM 1307 N N . ASP B 1 31 ? -1.396 -21.797 2.5 1 96.25 31 ASP B N 1
ATOM 1308 C CA . ASP B 1 31 ? -0.7 -20.734 3.207 1 96.25 31 ASP B CA 1
ATOM 1309 C C . ASP B 1 31 ? -0.524 -19.5 2.316 1 96.25 31 ASP B C 1
ATOM 1311 O O . ASP B 1 31 ? 0.302 -18.641 2.602 1 96.25 31 ASP B O 1
ATOM 1315 N N . ILE B 1 32 ? -1.288 -19.391 1.232 1 98 32 ILE B N 1
ATOM 1316 C CA . ILE B 1 32 ? -1.188 -18.266 0.317 1 98 32 ILE B CA 1
ATOM 1317 C C . ILE B 1 32 ? -1.715 -17 0.998 1 98 32 ILE B C 1
ATOM 1319 O O . ILE B 1 32 ? -2.785 -17.016 1.609 1 98 32 ILE B O 1
ATOM 1323 N N . HIS B 1 33 ? -0.932 -15.977 0.98 1 98.62 33 HIS B N 1
ATOM 1324 C CA . HIS B 1 33 ? -1.345 -14.68 1.521 1 98.62 33 HIS B CA 1
ATOM 1325 C C . HIS B 1 33 ? -0.687 -13.531 0.767 1 98.62 33 HIS B C 1
ATOM 1327 O O . HIS B 1 33 ? 0.172 -13.758 -0.089 1 98.62 33 HIS B O 1
ATOM 1333 N N . THR B 1 34 ? -1.125 -12.406 0.99 1 98.62 34 THR B N 1
ATOM 1334 C CA . THR B 1 34 ? -0.558 -11.203 0.387 1 98.62 34 THR B CA 1
ATOM 1335 C C . THR B 1 34 ? -0.55 -10.055 1.385 1 98.62 34 THR B C 1
ATOM 1337 O O . THR B 1 34 ? -0.599 -10.273 2.598 1 98.62 34 THR B O 1
ATOM 1340 N N . SER B 1 35 ? -0.338 -8.867 0.914 1 98.44 35 SER B N 1
ATOM 1341 C CA . SER B 1 35 ? -0.344 -7.668 1.748 1 98.44 35 SER B CA 1
ATOM 1342 C C . SER B 1 35 ? -1.314 -6.625 1.209 1 98.44 35 SER B C 1
ATOM 1344 O O . SER B 1 35 ? -1.893 -6.801 0.135 1 98.44 35 SER B O 1
ATOM 1346 N N . ILE B 1 36 ? -1.479 -5.586 1.922 1 98.69 36 ILE B N 1
ATOM 1347 C CA . ILE B 1 36 ? -2.371 -4.5 1.532 1 98.69 36 ILE B CA 1
ATOM 1348 C C . ILE B 1 36 ? -1.867 -3.855 0.244 1 98.69 36 ILE B C 1
ATOM 1350 O O . ILE B 1 36 ? -2.656 -3.332 -0.546 1 98.69 36 ILE B O 1
ATOM 1354 N N . LEU B 1 37 ? -0.558 -3.979 -0.117 1 98.75 37 LEU B N 1
ATOM 1355 C CA . LEU B 1 37 ? 0.038 -3.395 -1.313 1 98.75 37 LEU B CA 1
ATOM 1356 C C . LEU B 1 37 ? -0.549 -4.023 -2.574 1 98.75 37 LEU B C 1
ATOM 1358 O O . LEU B 1 37 ? -0.76 -3.332 -3.574 1 98.75 37 LEU B O 1
ATOM 1362 N N . ALA B 1 38 ? -0.785 -5.301 -2.514 1 98.38 38 ALA B N 1
ATOM 1363 C CA . ALA B 1 38 ? -1.317 -5.98 -3.693 1 98.38 38 ALA B CA 1
ATOM 1364 C C . ALA B 1 38 ? -2.727 -5.492 -4.016 1 98.38 38 ALA B C 1
ATOM 1366 O O . ALA B 1 38 ? -3.062 -5.27 -5.184 1 98.38 38 ALA B O 1
ATOM 1367 N N . TYR B 1 39 ? -3.502 -5.316 -3.002 1 97.19 39 TYR B N 1
ATOM 1368 C CA . TYR B 1 39 ? -4.855 -4.809 -3.201 1 97.19 39 TYR B CA 1
ATOM 1369 C C . TYR B 1 39 ? -4.828 -3.354 -3.648 1 97.19 39 TYR B C 1
ATOM 1371 O O . TYR B 1 39 ? -5.613 -2.947 -4.508 1 97.19 39 TYR B O 1
ATOM 1379 N N . ALA B 1 40 ? -3.941 -2.588 -3.037 1 97 40 ALA B N 1
ATOM 1380 C CA . ALA B 1 40 ? -3.791 -1.195 -3.453 1 97 40 ALA B CA 1
ATOM 1381 C C . ALA B 1 40 ? -3.455 -1.1 -4.938 1 97 40 ALA B C 1
ATOM 1383 O O . ALA B 1 40 ? -4.082 -0.335 -5.676 1 97 40 ALA B O 1
ATOM 1384 N N . GLU B 1 41 ? -2.471 -1.81 -5.312 1 96.38 41 GLU B N 1
ATOM 1385 C CA . GLU B 1 41 ? -2.045 -1.798 -6.707 1 96.38 41 GLU B CA 1
ATOM 1386 C C . GLU B 1 41 ? -3.174 -2.242 -7.633 1 96.38 41 GLU B C 1
ATOM 1388 O O . GLU B 1 41 ? -3.383 -1.653 -8.695 1 96.38 41 GLU B O 1
ATOM 1393 N N . MET B 1 42 ? -3.906 -3.26 -7.262 1 94 42 MET B N 1
ATOM 1394 C CA . MET B 1 42 ? -5.027 -3.746 -8.062 1 94 42 MET B CA 1
ATOM 1395 C C . MET B 1 42 ? -6.098 -2.67 -8.211 1 94 42 MET B C 1
ATOM 1397 O O . MET B 1 42 ? -6.633 -2.471 -9.305 1 94 42 MET B O 1
ATOM 1401 N N . LEU B 1 43 ? -6.426 -2.008 -7.133 1 92.75 43 LEU B N 1
ATOM 1402 C CA . LEU B 1 43 ? -7.434 -0.954 -7.176 1 92.75 43 LEU B CA 1
ATOM 1403 C C . LEU B 1 43 ? -6.996 0.18 -8.094 1 92.75 43 LEU B C 1
ATOM 1405 O O . LEU B 1 43 ? -7.816 0.733 -8.836 1 92.75 43 LEU B O 1
ATOM 1409 N N . VAL B 1 44 ? -5.723 0.502 -8.062 1 90.81 44 VAL B N 1
ATOM 1410 C CA . VAL B 1 44 ? -5.199 1.536 -8.945 1 90.81 44 VAL B CA 1
ATOM 1411 C C . VAL B 1 44 ? -5.336 1.088 -10.398 1 90.81 44 VAL B C 1
ATOM 1413 O O . VAL B 1 44 ? -5.738 1.872 -11.266 1 90.81 44 VAL B O 1
ATOM 1416 N N . LEU B 1 45 ? -4.977 -0.127 -10.664 1 87.75 45 LEU B N 1
ATOM 1417 C CA . LEU B 1 45 ? -5.066 -0.685 -12.008 1 87.75 45 LEU B CA 1
ATOM 1418 C C . LEU B 1 45 ? -6.492 -0.603 -12.539 1 87.75 45 LEU B C 1
ATOM 1420 O O . LEU B 1 45 ? -6.707 -0.256 -13.703 1 87.75 45 LEU B O 1
ATOM 1424 N N . PHE B 1 46 ? -7.473 -0.812 -11.758 1 84.38 46 PHE B N 1
ATOM 1425 C CA . PHE B 1 46 ? -8.852 -0.921 -12.227 1 84.38 46 PHE B CA 1
ATOM 1426 C C . PHE B 1 46 ? -9.547 0.436 -12.188 1 84.38 46 PHE B C 1
ATOM 1428 O O . PHE B 1 46 ? -10.602 0.616 -12.805 1 84.38 46 PHE B O 1
ATOM 1435 N N . TYR B 1 47 ? -9.07 1.253 -11.344 1 83.31 47 TYR B N 1
ATOM 1436 C CA . TYR B 1 47 ? -9.641 2.594 -11.266 1 83.31 47 TYR B CA 1
ATOM 1437 C C . TYR B 1 47 ? -9.383 3.375 -12.547 1 83.31 47 TYR B C 1
ATOM 1439 O O . TYR B 1 47 ? -10.188 4.219 -12.945 1 83.31 47 TYR B O 1
ATOM 1447 N N . ASP B 1 48 ? -8.219 3.076 -13.039 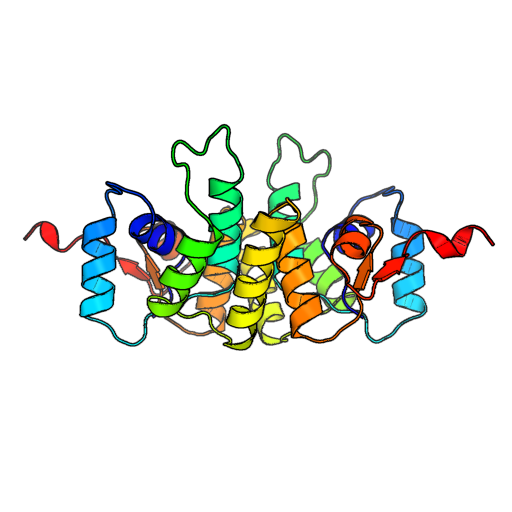1 74.31 48 ASP B N 1
ATOM 1448 C CA . ASP B 1 48 ? -7.922 3.74 -14.297 1 74.31 48 ASP B CA 1
ATOM 1449 C C . ASP B 1 48 ? -8.828 3.227 -15.422 1 74.31 48 ASP B C 1
ATOM 1451 O O . ASP B 1 48 ? -8.5 2.238 -16.078 1 74.31 48 ASP B O 1
ATOM 1455 N N . ARG B 1 49 ? -10.039 3.721 -15.438 1 60.69 49 ARG B N 1
ATOM 1456 C CA . ARG B 1 49 ? -11.141 3.344 -16.328 1 60.69 49 ARG B CA 1
ATOM 1457 C C . ARG B 1 49 ? -10.688 3.311 -17.781 1 60.69 49 ARG B C 1
ATOM 1459 O O . ARG B 1 49 ? -11.133 2.467 -18.562 1 60.69 49 ARG B O 1
ATOM 1466 N N . GLU B 1 50 ? -10.047 4.355 -18.031 1 55.66 50 GLU B N 1
ATOM 1467 C CA . GLU B 1 50 ? -9.664 4.387 -19.438 1 55.66 50 GLU B CA 1
ATOM 1468 C C . GLU B 1 50 ? -8.891 3.127 -19.828 1 55.66 50 GLU B C 1
ATOM 1470 O O . GLU B 1 50 ? -8.898 2.721 -20.984 1 55.66 50 GLU B O 1
ATOM 1475 N N . THR B 1 51 ? -8.273 2.672 -18.906 1 50.81 51 THR B N 1
ATOM 1476 C CA . THR B 1 51 ? -7.469 1.504 -19.234 1 50.81 51 THR B CA 1
ATOM 1477 C C . THR B 1 51 ? -8.18 0.219 -18.828 1 50.81 51 THR B C 1
ATOM 1479 O O . THR B 1 51 ? -7.828 -0.869 -19.281 1 50.81 51 THR B O 1
ATOM 1482 N N . ALA B 1 52 ? -9.156 0.525 -17.875 1 54.25 52 ALA B N 1
ATOM 1483 C CA . ALA B 1 52 ? -9.727 -0.715 -17.359 1 54.25 52 ALA B CA 1
ATOM 1484 C C . ALA B 1 52 ? -10.734 -1.312 -18.344 1 54.25 52 ALA B C 1
ATOM 1486 O O . ALA B 1 52 ? -11.727 -0.671 -18.688 1 54.25 52 ALA B O 1
ATOM 1487 N N . GLU B 1 53 ? -10.242 -2.121 -19.234 1 53.09 53 GLU B N 1
ATOM 1488 C CA . GLU B 1 53 ? -11.133 -2.865 -20.125 1 53.09 53 GLU B CA 1
ATOM 1489 C C . GLU B 1 53 ? -12.234 -3.566 -19.344 1 53.09 53 GLU B C 1
ATOM 1491 O O . GLU B 1 53 ? -13.281 -3.896 -19.906 1 53.09 53 GLU B O 1
ATOM 1496 N N . TYR B 1 54 ? -11.922 -3.752 -18.047 1 57.22 54 TYR B N 1
ATOM 1497 C CA . TYR B 1 54 ? -12.836 -4.613 -17.297 1 57.22 54 TYR B CA 1
ATOM 1498 C C . TYR B 1 54 ? -13.586 -3.828 -16.234 1 57.22 54 TYR B C 1
ATOM 1500 O O . TYR B 1 54 ? -13.016 -2.939 -15.594 1 57.22 54 TYR B O 1
ATOM 1508 N N . GLU B 1 55 ? -14.766 -3.709 -16.484 1 65.81 55 GLU B N 1
ATOM 1509 C CA . GLU B 1 55 ? -15.617 -3.176 -15.422 1 65.81 55 GLU B CA 1
ATOM 1510 C C . GLU B 1 55 ? -15.688 -4.137 -14.234 1 65.81 55 GLU B C 1
ATOM 1512 O O . GLU B 1 55 ? -16.312 -5.195 -14.328 1 65.81 55 GLU B O 1
ATOM 1517 N N . ILE B 1 56 ? -14.758 -4.023 -13.445 1 75.06 56 ILE B N 1
ATOM 1518 C CA . ILE B 1 56 ? -14.781 -4.871 -12.258 1 75.06 56 ILE B CA 1
ATOM 1519 C C . ILE B 1 56 ? -15.555 -4.176 -11.141 1 75.06 56 ILE B C 1
ATOM 1521 O O . ILE B 1 56 ? -15.422 -2.967 -10.938 1 75.06 56 ILE B O 1
ATOM 1525 N N . ASP B 1 57 ? -16.531 -4.914 -10.617 1 82.88 57 ASP B N 1
ATOM 1526 C CA . ASP B 1 57 ? -17.156 -4.496 -9.367 1 82.88 57 ASP B CA 1
ATOM 1527 C C . ASP B 1 57 ? -16.172 -4.641 -8.195 1 82.88 57 ASP B C 1
ATOM 1529 O O . ASP B 1 57 ? -16.109 -5.699 -7.566 1 82.88 57 ASP B O 1
ATOM 1533 N N . ALA B 1 58 ? -15.516 -3.59 -7.844 1 81.56 58 ALA B N 1
ATOM 1534 C CA . ALA B 1 58 ? -14.383 -3.627 -6.918 1 81.56 58 ALA B CA 1
ATOM 1535 C C . ALA B 1 58 ? -14.82 -4.117 -5.539 1 81.56 58 ALA B C 1
ATOM 1537 O O . ALA B 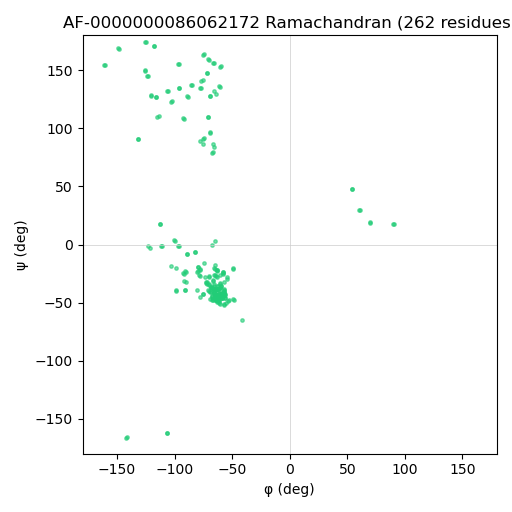1 58 ? -14.195 -5.016 -4.969 1 81.56 58 ALA B O 1
ATOM 1538 N N . PRO B 1 59 ? -15.914 -3.59 -4.93 1 85.31 59 PRO B N 1
ATOM 1539 C CA . PRO B 1 59 ? -16.312 -4.066 -3.605 1 85.31 59 PRO B CA 1
ATOM 1540 C C . PRO B 1 59 ? -16.562 -5.574 -3.57 1 85.31 59 PRO B C 1
ATOM 1542 O O . PRO B 1 59 ? -16.094 -6.258 -2.656 1 85.31 59 PRO B O 1
ATOM 1545 N N . ARG B 1 60 ? -17.266 -6.023 -4.613 1 88.88 60 ARG B N 1
ATOM 1546 C CA . ARG B 1 60 ? -17.547 -7.457 -4.664 1 88.88 60 ARG B CA 1
ATOM 1547 C C . ARG B 1 60 ? -16.266 -8.258 -4.895 1 88.88 60 ARG B C 1
ATOM 1549 O O . ARG B 1 60 ? -16.047 -9.289 -4.254 1 88.88 60 ARG B O 1
ATOM 1556 N N . ALA B 1 61 ? -15.477 -7.824 -5.832 1 91.06 61 ALA B N 1
ATOM 1557 C CA . ALA B 1 61 ? -14.219 -8.5 -6.137 1 91.06 61 ALA B CA 1
ATOM 1558 C C . ALA B 1 61 ? -13.328 -8.586 -4.902 1 91.06 61 ALA B C 1
ATOM 1560 O O . ALA B 1 61 ? -12.75 -9.641 -4.617 1 91.06 61 ALA B O 1
ATOM 1561 N N . ILE B 1 62 ? -13.266 -7.523 -4.125 1 94.69 62 ILE B N 1
ATOM 1562 C CA . ILE B 1 62 ? -12.422 -7.457 -2.939 1 94.69 62 ILE B CA 1
ATOM 1563 C C . ILE B 1 62 ? -12.922 -8.438 -1.885 1 94.69 62 ILE B C 1
ATOM 1565 O O . ILE B 1 62 ? -12.141 -9.195 -1.309 1 94.69 62 ILE B O 1
ATOM 1569 N N . THR B 1 63 ? -14.203 -8.414 -1.647 1 93.62 63 THR B N 1
ATOM 1570 C CA . THR B 1 63 ? -14.781 -9.328 -0.669 1 93.62 63 THR B CA 1
ATOM 1571 C C . THR B 1 63 ? -14.453 -10.773 -1.019 1 93.62 63 THR B C 1
ATOM 1573 O O . THR B 1 63 ? -14.031 -11.547 -0.155 1 93.62 63 THR B O 1
ATOM 1576 N N . ASN B 1 64 ? -14.633 -11.102 -2.285 1 94.81 64 ASN B N 1
ATOM 1577 C CA . ASN B 1 64 ? -14.336 -12.453 -2.734 1 94.81 64 ASN B CA 1
ATOM 1578 C C . ASN B 1 64 ? -12.852 -12.781 -2.619 1 94.81 64 ASN B C 1
ATOM 1580 O O . ASN B 1 64 ? -12.477 -13.859 -2.162 1 94.81 64 ASN B O 1
ATOM 1584 N N . LEU B 1 65 ? -12.055 -11.883 -3.021 1 97.38 65 LEU B N 1
ATOM 1585 C CA . LEU B 1 65 ? -10.617 -12.109 -3.033 1 97.38 65 LEU B CA 1
ATOM 1586 C C . LEU B 1 65 ? -10.086 -12.32 -1.619 1 97.38 65 LEU B C 1
ATOM 1588 O O . LEU B 1 65 ? -9.172 -13.125 -1.404 1 97.38 65 LEU B O 1
ATOM 1592 N N . LEU B 1 66 ? -10.617 -11.578 -0.656 1 97.5 66 LEU B N 1
ATOM 1593 C CA . LEU B 1 66 ? -10.125 -11.664 0.714 1 97.5 66 LEU B CA 1
ATOM 1594 C C . LEU B 1 66 ? -10.367 -13.055 1.288 1 97.5 66 LEU B C 1
ATOM 1596 O O . LEU B 1 66 ? -9.625 -13.516 2.156 1 97.5 66 LEU B O 1
ATOM 1600 N N . GLU B 1 67 ? -11.406 -13.711 0.763 1 95.94 67 GLU B N 1
ATOM 1601 C CA . GLU B 1 67 ? -11.68 -15.078 1.189 1 95.94 67 GLU B CA 1
ATOM 1602 C C . GLU B 1 67 ? -10.656 -16.047 0.623 1 95.94 67 GLU B C 1
ATOM 1604 O O . GLU B 1 67 ? -10.32 -17.047 1.262 1 95.94 67 GLU B O 1
ATOM 1609 N N . LEU B 1 68 ? -10.148 -15.781 -0.543 1 97.62 68 LEU B N 1
ATOM 1610 C CA . LEU B 1 68 ? -9.227 -16.672 -1.248 1 97.62 68 LEU B CA 1
ATOM 1611 C C . LEU B 1 68 ? -7.781 -16.344 -0.893 1 97.62 68 LEU B C 1
ATOM 1613 O O . LEU B 1 68 ? -6.957 -17.266 -0.744 1 97.62 68 LEU B O 1
ATOM 1617 N N . VAL B 1 69 ? -7.441 -15.094 -0.765 1 98.5 69 VAL B N 1
ATOM 1618 C CA . VAL B 1 69 ? -6.078 -14.633 -0.521 1 98.5 69 VAL B CA 1
ATOM 1619 C C . VAL B 1 69 ? -6.074 -13.625 0.624 1 98.5 69 VAL B C 1
ATOM 1621 O O . VAL B 1 69 ? -6.145 -12.414 0.393 1 98.5 69 VAL B O 1
ATOM 1624 N N . PRO B 1 70 ? -5.906 -14.07 1.802 1 98 70 PRO B N 1
ATOM 1625 C CA . PRO B 1 70 ? -5.93 -13.172 2.955 1 98 70 PRO B CA 1
ATOM 1626 C C . PRO B 1 70 ? -4.766 -12.18 2.955 1 98 70 PRO B C 1
ATOM 1628 O O . PRO B 1 70 ? -3.736 -12.43 2.326 1 98 70 PRO B O 1
ATOM 1631 N N . ILE B 1 71 ? -4.988 -11.094 3.637 1 98.44 71 ILE B N 1
ATOM 1632 C CA . ILE B 1 71 ? -3.961 -10.078 3.82 1 98.44 71 ILE B CA 1
ATOM 1633 C C . ILE B 1 71 ? -3.262 -10.289 5.164 1 98.44 71 ILE B C 1
ATOM 1635 O O . ILE B 1 71 ? -3.916 -10.539 6.176 1 98.44 71 ILE B O 1
ATOM 1639 N N . VAL B 1 72 ? -2.02 -10.219 5.152 1 96.56 72 VAL B N 1
ATOM 1640 C CA . VAL B 1 72 ? -1.227 -10.203 6.375 1 96.56 72 VAL B CA 1
ATOM 1641 C C . VAL B 1 72 ? -0.489 -8.867 6.492 1 96.56 72 VAL B C 1
ATOM 1643 O O . VAL B 1 72 ? 0.251 -8.484 5.586 1 96.56 72 VAL B O 1
ATOM 1646 N N . PRO B 1 73 ? -0.643 -8.18 7.629 1 95.38 73 PRO B N 1
ATOM 1647 C CA . PRO B 1 73 ? -1.379 -8.625 8.812 1 95.38 73 PRO B CA 1
ATOM 1648 C C . PRO B 1 73 ? -2.893 -8.555 8.625 1 95.38 73 PRO B C 1
ATOM 1650 O O . PRO B 1 73 ? -3.381 -7.789 7.793 1 95.38 73 PRO B O 1
ATOM 1653 N N . LYS B 1 74 ? -3.635 -9.203 9.438 1 95.31 74 LYS B N 1
ATOM 1654 C CA . LYS B 1 74 ? -5.078 -9.383 9.305 1 95.31 74 LYS B CA 1
ATOM 1655 C C . LYS B 1 74 ? -5.812 -8.055 9.461 1 95.31 74 LYS B C 1
ATOM 1657 O O . LYS B 1 74 ? -6.848 -7.832 8.828 1 95.31 74 LYS B O 1
ATOM 1662 N N . GLU B 1 75 ? -5.273 -7.18 10.234 1 94.94 75 GLU B N 1
ATOM 1663 C CA . GLU B 1 75 ? -5.875 -5.871 10.484 1 94.94 75 GLU B CA 1
ATOM 1664 C C . GLU B 1 75 ? -6.078 -5.102 9.18 1 94.94 75 GLU B C 1
ATOM 1666 O O . GLU B 1 75 ? -6.988 -4.277 9.078 1 94.94 75 GLU B O 1
ATOM 1671 N N . HIS B 1 76 ? -5.359 -5.422 8.242 1 98 76 HIS B N 1
ATOM 1672 C CA . HIS B 1 76 ? -5.457 -4.719 6.969 1 98 76 HIS B CA 1
ATOM 1673 C C . HIS B 1 76 ? -6.641 -5.219 6.148 1 98 76 HIS B C 1
ATOM 1675 O O . HIS B 1 76 ? -7.09 -4.543 5.219 1 98 76 HIS B O 1
ATOM 1681 N N . GLU B 1 77 ? -7.145 -6.359 6.441 1 97.81 77 GLU B N 1
ATOM 1682 C CA . GLU B 1 77 ? -8.312 -6.859 5.719 1 97.81 77 GLU B CA 1
ATOM 1683 C C . GLU B 1 77 ? -9.523 -5.965 5.949 1 97.81 77 GLU B C 1
ATOM 1685 O O . GLU B 1 77 ? -10.242 -5.629 5.004 1 97.81 77 GLU B O 1
ATOM 1690 N N . ASP B 1 78 ? -9.688 -5.582 7.195 1 96.81 78 ASP B N 1
ATOM 1691 C CA . ASP B 1 78 ? -10.805 -4.703 7.531 1 96.81 78 ASP B CA 1
ATOM 1692 C C . ASP B 1 78 ? -10.672 -3.354 6.832 1 96.81 78 ASP B C 1
ATOM 1694 O O . ASP B 1 78 ? -11.664 -2.773 6.395 1 96.81 78 ASP B O 1
ATOM 1698 N N . ALA B 1 79 ? -9.484 -2.906 6.777 1 97.56 79 ALA B N 1
ATOM 1699 C CA . ALA B 1 79 ? -9.234 -1.622 6.129 1 97.56 79 ALA B CA 1
ATOM 1700 C C . ALA B 1 79 ? -9.57 -1.681 4.641 1 97.56 79 ALA B C 1
ATOM 1702 O O . ALA B 1 79 ? -10.164 -0.748 4.094 1 97.56 79 ALA B O 1
ATOM 1703 N N . VAL B 1 80 ? -9.18 -2.752 3.986 1 98 80 VAL B N 1
ATOM 1704 C CA . VAL B 1 80 ? -9.422 -2.902 2.555 1 98 80 VAL B CA 1
ATOM 1705 C C . VAL B 1 80 ? -10.914 -3.062 2.293 1 98 80 VAL B C 1
ATOM 1707 O O . VAL B 1 80 ? -11.438 -2.535 1.312 1 98 80 VAL B O 1
ATOM 1710 N N . LEU B 1 81 ? -11.586 -3.75 3.176 1 96.62 81 LEU B N 1
ATOM 1711 C CA . LEU B 1 81 ? -13.039 -3.883 3.049 1 96.62 81 LEU B CA 1
ATOM 1712 C C . LEU B 1 81 ? -13.719 -2.527 3.195 1 96.62 81 LEU B C 1
ATOM 1714 O O . LEU B 1 81 ? -14.609 -2.189 2.412 1 96.62 81 LEU B O 1
ATOM 1718 N N . ALA B 1 82 ? -13.336 -1.798 4.168 1 95.69 82 ALA B N 1
ATOM 1719 C CA . ALA B 1 82 ? -13.875 -0.451 4.344 1 95.69 82 ALA B CA 1
ATOM 1720 C C . ALA B 1 82 ? -13.586 0.417 3.121 1 95.69 82 ALA B C 1
ATOM 1722 O O . ALA B 1 82 ? -14.461 1.159 2.658 1 95.69 82 ALA B O 1
ATOM 1723 N N . ALA B 1 83 ? -12.375 0.328 2.596 1 96.62 83 ALA B N 1
ATOM 1724 C CA . ALA B 1 83 ? -11.984 1.087 1.411 1 96.62 83 ALA B CA 1
ATOM 1725 C C . ALA B 1 83 ? -12.898 0.77 0.229 1 96.62 83 ALA B C 1
ATOM 1727 O O . ALA B 1 83 ? -13.273 1.666 -0.528 1 96.62 83 ALA B O 1
ATOM 1728 N N . ALA B 1 84 ? -13.188 -0.502 0.063 1 93.38 84 ALA B N 1
ATOM 1729 C CA . ALA B 1 84 ? -14.078 -0.921 -1.019 1 93.38 84 ALA B CA 1
ATOM 1730 C C . ALA B 1 84 ? -15.43 -0.225 -0.917 1 93.38 84 ALA B C 1
ATOM 1732 O O . ALA B 1 84 ? -15.992 0.201 -1.929 1 93.38 84 ALA B O 1
ATOM 1733 N N . ALA B 1 85 ? -15.891 -0.108 0.283 1 91.5 85 ALA B N 1
ATOM 1734 C CA . ALA B 1 85 ? -17.156 0.58 0.509 1 91.5 85 ALA B CA 1
ATOM 1735 C C . ALA B 1 85 ? -17.047 2.062 0.162 1 91.5 85 ALA B C 1
ATOM 1737 O O . ALA B 1 85 ? -17.953 2.629 -0.459 1 91.5 85 ALA B O 1
ATOM 1738 N N . PHE B 1 86 ? -15.961 2.688 0.521 1 93.88 86 PHE B N 1
ATOM 1739 C CA . PHE B 1 86 ? -15.742 4.102 0.252 1 93.88 86 PHE B CA 1
ATOM 1740 C C . PHE B 1 86 ? -15.609 4.355 -1.245 1 93.88 86 PHE B C 1
ATOM 1742 O O . PHE B 1 86 ? -16.062 5.383 -1.748 1 93.88 86 PHE B O 1
ATOM 1749 N N . LEU B 1 87 ? -14.969 3.436 -1.93 1 89.5 87 LEU B N 1
ATOM 1750 C CA . LEU B 1 87 ? -14.836 3.531 -3.379 1 89.5 87 LEU B CA 1
ATOM 1751 C C . LEU B 1 87 ? -16.219 3.537 -4.047 1 89.5 87 LEU B C 1
ATOM 1753 O O . LEU B 1 87 ? -16.469 4.336 -4.949 1 89.5 87 LEU B O 1
ATOM 1757 N N . ASP B 1 88 ? -16.984 2.711 -3.6 1 87.06 88 ASP B N 1
ATOM 1758 C CA . ASP B 1 88 ? -18.281 2.482 -4.23 1 87.06 88 ASP B CA 1
ATOM 1759 C C . ASP B 1 88 ? -19.266 3.605 -3.895 1 87.06 88 ASP B C 1
ATOM 1761 O O . ASP B 1 88 ? -19.938 4.137 -4.781 1 87.06 88 ASP B O 1
ATOM 1765 N N . GLU B 1 89 ? -19.266 4.004 -2.689 1 90.62 89 GLU B N 1
ATOM 1766 C CA . GLU B 1 89 ? -20.297 4.902 -2.197 1 90.62 89 GLU B CA 1
ATOM 1767 C C . GLU B 1 89 ? -19.891 6.363 -2.371 1 90.62 89 GLU B C 1
ATOM 1769 O O . GLU B 1 89 ? -20.75 7.227 -2.605 1 90.62 89 GLU B O 1
ATOM 1774 N N . TYR B 1 90 ? -18.609 6.699 -2.285 1 89.75 90 TYR B N 1
ATOM 1775 C CA . TYR B 1 90 ? -18.188 8.094 -2.225 1 89.75 90 TYR B CA 1
ATOM 1776 C C . TYR B 1 90 ? -17.25 8.43 -3.367 1 89.75 90 TYR B C 1
ATOM 1778 O O . TYR B 1 90 ? -16.781 9.57 -3.486 1 89.75 90 TYR B O 1
ATOM 1786 N N . GLU B 1 91 ? -16.938 7.512 -4.121 1 84.88 91 GLU B N 1
ATOM 1787 C CA . GLU B 1 91 ? -16.125 7.684 -5.324 1 84.88 91 GLU B CA 1
ATOM 1788 C C . GLU B 1 91 ? -14.742 8.227 -4.984 1 84.88 91 GLU B C 1
ATOM 1790 O O . GLU B 1 91 ? -14.234 9.109 -5.672 1 84.88 91 GLU B O 1
ATOM 1795 N N . LEU B 1 92 ? -14.242 7.941 -3.85 1 92.44 92 LEU B N 1
ATOM 1796 C CA . LEU B 1 92 ? -12.859 8.258 -3.514 1 92.44 92 LEU B CA 1
ATOM 1797 C C . LEU B 1 92 ? -11.891 7.566 -4.465 1 92.44 92 LEU B C 1
ATOM 1799 O O . LEU B 1 92 ? -12.234 6.551 -5.074 1 92.44 92 LEU B O 1
ATOM 1803 N N . THR B 1 93 ? -10.688 8.172 -4.645 1 92.69 93 THR B N 1
ATOM 1804 C CA . THR B 1 93 ? -9.641 7.48 -5.395 1 92.69 93 THR B CA 1
ATOM 1805 C C . THR B 1 93 ? -9.086 6.305 -4.598 1 92.69 93 THR B C 1
ATOM 1807 O O . THR B 1 93 ? -9.273 6.23 -3.379 1 92.69 93 THR B O 1
ATOM 1810 N N . PRO B 1 94 ? -8.5 5.414 -5.246 1 94.12 94 PRO B N 1
ATOM 1811 C CA . PRO B 1 94 ? -8.078 4.18 -4.582 1 94.12 94 PRO B CA 1
ATOM 1812 C C . PRO B 1 94 ? -7.227 4.438 -3.342 1 94.12 94 PRO B C 1
ATOM 1814 O O . PRO B 1 94 ? -7.527 3.914 -2.264 1 94.12 94 PRO B O 1
ATOM 1817 N N . PHE B 1 95 ? -6.227 5.289 -3.457 1 96.94 95 PHE B N 1
ATOM 1818 C CA . PHE B 1 95 ? -5.371 5.523 -2.301 1 96.94 95 PHE B CA 1
ATOM 1819 C C . PHE B 1 95 ? -6.121 6.293 -1.219 1 96.94 95 PHE B C 1
ATOM 1821 O O . PHE B 1 95 ? -5.965 6.012 -0.029 1 96.94 95 PHE B O 1
ATOM 1828 N N . ASP B 1 96 ? -6.914 7.254 -1.657 1 97.38 96 ASP B N 1
ATOM 1829 C CA . ASP B 1 96 ? -7.703 7.973 -0.66 1 97.38 96 ASP B CA 1
ATOM 1830 C C . ASP B 1 96 ? -8.625 7.02 0.1 1 97.38 96 ASP B C 1
ATOM 1832 O O . ASP B 1 96 ? -8.766 7.125 1.32 1 97.38 96 ASP B O 1
ATOM 1836 N N . ALA B 1 97 ? -9.266 6.137 -0.604 1 97.06 97 ALA B N 1
ATOM 1837 C CA . ALA B 1 97 ? -10.148 5.152 0.008 1 97.06 97 ALA B CA 1
ATOM 1838 C C . ALA B 1 97 ? -9.391 4.242 0.967 1 97.06 97 ALA B C 1
ATOM 1840 O O . ALA B 1 97 ? -9.867 3.938 2.059 1 97.06 97 ALA B O 1
ATOM 1841 N N . LEU B 1 98 ? -8.258 3.797 0.615 1 98.06 98 LEU B N 1
ATOM 1842 C CA . LEU B 1 98 ? -7.461 2.896 1.439 1 98.06 98 LEU B CA 1
ATOM 1843 C C . LEU B 1 98 ? -6.973 3.604 2.701 1 98.06 98 LEU B C 1
ATOM 1845 O O . LEU B 1 98 ? -6.992 3.023 3.789 1 98.06 98 LEU B O 1
ATOM 1849 N N . HIS B 1 99 ? -6.496 4.836 2.549 1 98.5 99 HIS B N 1
ATOM 1850 C CA . HIS B 1 99 ? -6.141 5.602 3.738 1 98.5 99 HIS B CA 1
ATOM 1851 C C . HIS B 1 99 ? -7.34 5.766 4.664 1 98.5 99 HIS B C 1
ATOM 1853 O O . HIS B 1 99 ? -7.219 5.594 5.879 1 98.5 99 HIS B O 1
ATOM 1859 N N . ALA B 1 100 ? -8.461 6.117 4.066 1 98 100 ALA B N 1
ATOM 1860 C CA . ALA B 1 100 ? -9.68 6.258 4.863 1 98 100 ALA B CA 1
ATOM 1861 C C . ALA B 1 100 ? -10.016 4.961 5.59 1 98 100 ALA B C 1
ATOM 1863 O O . ALA B 1 100 ? -10.43 4.98 6.75 1 98 100 ALA B O 1
ATOM 1864 N N . GLY B 1 101 ? -9.867 3.855 4.855 1 97.69 101 GLY B N 1
ATOM 1865 C CA . GLY B 1 101 ? -10.102 2.559 5.473 1 97.69 101 GLY B CA 1
ATOM 1866 C C . GLY B 1 101 ? -9.203 2.299 6.672 1 97.69 101 GLY B C 1
ATOM 1867 O O . GLY B 1 101 ? -9.664 1.811 7.703 1 97.69 101 GLY B O 1
ATOM 1868 N N . LEU B 1 102 ? -7.941 2.646 6.555 1 98.25 102 LEU B N 1
ATOM 1869 C CA . LEU B 1 102 ? -6.996 2.455 7.648 1 98.25 102 LEU B CA 1
ATOM 1870 C C . LEU B 1 102 ? -7.383 3.309 8.852 1 98.25 102 LEU B C 1
ATOM 1872 O O . LEU B 1 102 ? -7.379 2.828 9.992 1 98.25 102 LEU B O 1
ATOM 1876 N N . VAL B 1 103 ? -7.703 4.52 8.617 1 98 103 VAL B N 1
ATOM 1877 C CA . VAL B 1 103 ? -8.047 5.453 9.688 1 98 103 VAL B CA 1
ATOM 1878 C C . VAL B 1 103 ? -9.32 4.992 10.383 1 98 103 VAL B C 1
ATOM 1880 O O . VAL B 1 103 ? -9.391 4.984 11.617 1 98 103 VAL B O 1
ATOM 1883 N N . THR B 1 104 ? -10.289 4.57 9.594 1 96.88 104 THR B N 1
ATOM 1884 C CA . THR B 1 104 ? -11.586 4.152 10.109 1 96.88 104 THR B CA 1
ATOM 1885 C C . THR B 1 104 ? -11.445 2.904 10.977 1 96.88 104 THR B C 1
ATOM 1887 O O . THR B 1 104 ? -11.961 2.855 12.094 1 96.88 104 THR B O 1
ATOM 1890 N N . THR B 1 105 ? -10.758 1.947 10.523 1 96.81 105 THR B N 1
ATOM 1891 C CA . THR B 1 105 ? -10.672 0.67 11.227 1 96.81 105 THR B CA 1
ATOM 1892 C C . THR B 1 105 ? -9.695 0.758 12.391 1 96.81 105 THR B C 1
ATOM 1894 O O . THR B 1 105 ? -9.805 0 13.359 1 96.81 105 THR B O 1
ATOM 1897 N N . GLY B 1 106 ? -8.75 1.624 12.312 1 95.06 106 GLY B N 1
ATOM 1898 C CA . GLY B 1 106 ? -7.82 1.847 13.414 1 95.06 106 GLY B CA 1
ATOM 1899 C C . GLY B 1 106 ? -8.375 2.771 14.484 1 95.06 106 GLY B C 1
ATOM 1900 O O . GLY B 1 106 ? -7.758 2.949 15.531 1 95.06 106 GLY B O 1
ATOM 1901 N N . GLU B 1 107 ? -9.523 3.322 14.18 1 92.56 107 GLU B N 1
ATOM 1902 C CA . GLU B 1 107 ? -10.164 4.277 15.078 1 92.56 107 GLU B CA 1
ATOM 1903 C C . GLU B 1 107 ? -9.227 5.422 15.438 1 92.56 107 GLU B C 1
ATOM 1905 O O . GLU B 1 107 ? -9.062 5.758 16.609 1 92.56 107 GLU B O 1
ATOM 1910 N N . GLU B 1 108 ? -8.625 5.961 14.461 1 94.94 108 GLU B N 1
ATOM 1911 C CA . GLU B 1 108 ? -7.66 7.043 14.648 1 94.94 108 GLU B CA 1
ATOM 1912 C C . GLU B 1 108 ? -8.125 8.32 13.953 1 94.94 108 GLU B C 1
ATOM 1914 O O . GLU B 1 108 ? -9.148 8.32 13.258 1 94.94 108 GLU B O 1
ATOM 1919 N N . ARG B 1 109 ? -7.379 9.375 14.258 1 96.62 109 ARG B N 1
ATOM 1920 C CA . ARG B 1 109 ? -7.59 10.633 13.547 1 96.62 109 ARG B CA 1
ATOM 1921 C C . ARG B 1 109 ? -6.598 10.797 12.398 1 96.62 109 ARG B C 1
ATOM 1923 O O . ARG B 1 109 ? -5.516 10.203 12.422 1 96.62 109 ARG B O 1
ATOM 1930 N N . VAL B 1 110 ? -7.035 11.586 11.469 1 98 110 VAL B N 1
ATOM 1931 C CA . VAL B 1 110 ? -6.168 11.82 10.312 1 98 110 VAL B CA 1
ATOM 1932 C C . VAL B 1 110 ? -5.867 13.312 10.195 1 98 110 VAL B C 1
ATOM 1934 O O . VAL B 1 110 ? -6.75 14.148 10.391 1 98 110 VAL B O 1
ATOM 1937 N N . LEU B 1 111 ? -4.66 13.609 10.094 1 97.81 111 LEU B N 1
ATOM 1938 C CA . LEU B 1 111 ? -4.203 14.961 9.789 1 97.81 111 LEU B CA 1
ATOM 1939 C C . LEU B 1 111 ? -4.016 15.148 8.289 1 97.81 111 LEU B C 1
ATOM 1941 O O . LEU B 1 111 ? -3.084 14.586 7.699 1 97.81 111 LEU B O 1
ATOM 1945 N N . SER B 1 112 ? -4.883 15.906 7.652 1 97.06 112 SER B N 1
ATOM 1946 C CA . SER B 1 112 ? -4.879 15.953 6.191 1 97.06 112 SER B CA 1
ATOM 1947 C C . SER B 1 112 ? -5.605 17.188 5.676 1 97.06 112 SER B C 1
ATOM 1949 O O . SER B 1 112 ? -6.465 17.75 6.363 1 97.06 112 SER B O 1
ATOM 1951 N N . THR B 1 113 ? -5.219 17.594 4.48 1 95.56 113 THR B N 1
ATOM 1952 C CA . THR B 1 113 ? -5.926 18.672 3.791 1 95.56 113 THR B CA 1
ATOM 1953 C C . THR B 1 113 ? -7.062 18.109 2.943 1 95.56 113 THR B C 1
ATOM 1955 O O . THR B 1 113 ? -7.867 18.859 2.395 1 95.56 113 THR B O 1
ATOM 1958 N N . GLU B 1 114 ? -7.145 16.781 2.82 1 95.25 114 GLU B N 1
ATOM 1959 C CA . GLU B 1 114 ? -8.148 16.156 1.975 1 95.25 114 GLU B CA 1
ATOM 1960 C C . GLU B 1 114 ? -9.547 16.297 2.576 1 95.25 114 GLU B C 1
ATOM 1962 O O . GLU B 1 114 ? -9.922 15.539 3.473 1 95.25 114 GLU B O 1
ATOM 1967 N N . GLN B 1 115 ? -10.398 17.094 1.981 1 94.0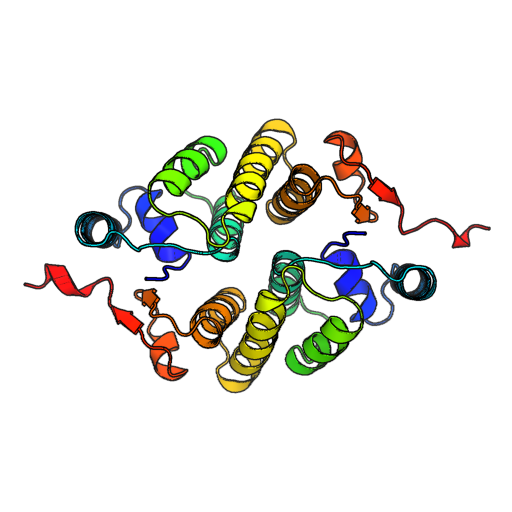6 115 GLN B N 1
ATOM 1968 C CA . GLN B 1 115 ? -11.711 17.391 2.535 1 94.06 115 GLN B CA 1
ATOM 1969 C C . GLN B 1 115 ? -12.695 16.25 2.297 1 94.06 115 GLN B C 1
ATOM 1971 O O . GLN B 1 115 ? -13.719 16.156 2.971 1 94.06 115 GLN B O 1
ATOM 1976 N N . ASP B 1 116 ? -12.43 15.406 1.335 1 95.25 116 ASP B N 1
ATOM 1977 C CA . ASP B 1 116 ? -13.289 14.25 1.09 1 95.25 116 ASP B CA 1
ATOM 1978 C C . ASP B 1 116 ? -13.383 13.367 2.33 1 95.25 116 ASP B C 1
ATOM 1980 O O . ASP B 1 116 ? -14.383 12.664 2.52 1 95.25 116 ASP B O 1
ATOM 1984 N N . TYR B 1 117 ? -12.406 13.406 3.172 1 96.88 117 TYR B N 1
ATOM 1985 C CA . TYR B 1 117 ? -12.414 12.609 4.391 1 96.88 117 TYR B CA 1
ATOM 1986 C C . TYR B 1 117 ? -13.539 13.047 5.324 1 96.88 117 TYR B C 1
ATOM 1988 O O . TYR B 1 117 ? -14.055 12.242 6.105 1 96.88 117 TYR B O 1
ATOM 1996 N N . ASP B 1 118 ? -13.93 14.32 5.184 1 95.06 118 ASP B N 1
ATOM 1997 C CA . ASP B 1 118 ? -15.062 14.805 5.969 1 95.06 118 ASP B CA 1
ATOM 1998 C C . ASP B 1 118 ? -16.375 14.188 5.477 1 95.06 118 ASP B C 1
ATOM 2000 O O . ASP B 1 118 ? -17.25 13.875 6.273 1 95.06 118 ASP B O 1
ATOM 2004 N N . THR B 1 119 ? -16.391 14 4.238 1 93.5 119 THR B N 1
ATOM 2005 C CA . THR B 1 119 ? -17.609 13.5 3.623 1 93.5 119 THR B CA 1
ATO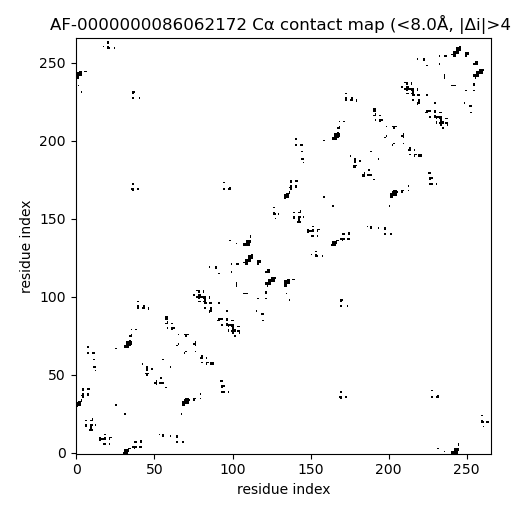M 2006 C C . THR B 1 119 ? -17.859 12.047 4.012 1 93.5 119 THR B C 1
ATOM 2008 O O . THR B 1 119 ? -19.016 11.617 4.133 1 93.5 119 THR B O 1
ATOM 2011 N N . VAL B 1 120 ? -16.828 11.352 4.285 1 94.19 120 VAL B N 1
ATOM 2012 C CA . VAL B 1 120 ? -16.984 9.93 4.578 1 94.19 120 VAL B CA 1
ATOM 2013 C C . VAL B 1 120 ? -16.969 9.703 6.086 1 94.19 120 VAL B C 1
ATOM 2015 O O . VAL B 1 120 ? -16.969 8.562 6.555 1 94.19 120 VAL B O 1
ATOM 2018 N N . GLY B 1 121 ? -16.891 10.727 6.848 1 94.06 121 GLY B N 1
ATOM 2019 C CA . GLY B 1 121 ? -17.109 10.656 8.281 1 94.06 121 GLY B CA 1
ATOM 2020 C C . GLY B 1 121 ? -15.836 10.375 9.062 1 94.06 121 GLY B C 1
ATOM 2021 O O . GLY B 1 121 ? -15.891 9.898 10.195 1 94.06 121 GLY B O 1
ATOM 2022 N N . LEU B 1 122 ? -14.664 10.57 8.5 1 96.25 122 LEU B N 1
ATOM 2023 C CA . LEU B 1 122 ? -13.422 10.398 9.242 1 96.25 122 LEU B CA 1
ATOM 2024 C C . LEU B 1 122 ? -13.234 11.531 10.25 1 96.25 122 LEU B C 1
ATOM 2026 O O . LEU B 1 122 ? -13.711 12.648 10.039 1 96.25 122 LEU B O 1
ATOM 2030 N N . ASP B 1 123 ? -12.617 11.219 11.359 1 96.19 123 ASP B N 1
ATOM 2031 C CA . ASP B 1 123 ? -12.164 12.25 12.281 1 96.19 123 ASP B CA 1
ATOM 2032 C C . ASP B 1 123 ? -10.922 12.961 11.75 1 96.19 123 ASP B C 1
ATOM 2034 O O . ASP B 1 123 ? -9.797 12.547 12.039 1 96.19 123 ASP B O 1
ATOM 2038 N N . ARG B 1 124 ? -11.117 14.008 11.047 1 97 124 ARG B N 1
ATOM 2039 C CA . ARG B 1 124 ? -10.047 14.695 10.328 1 97 124 ARG B CA 1
ATOM 2040 C C . ARG B 1 124 ? -9.672 16 11.016 1 97 124 ARG B C 1
ATOM 2042 O O . ARG B 1 124 ? -10.547 16.797 11.367 1 97 124 ARG B O 1
ATOM 2049 N N . THR B 1 125 ? -8.438 16.219 11.203 1 95.69 125 THR B N 1
ATOM 2050 C CA . THR B 1 125 ? -7.863 17.484 11.609 1 95.69 125 THR B CA 1
ATOM 2051 C C . THR B 1 125 ? -7.227 18.203 10.414 1 95.69 125 THR B C 1
ATOM 2053 O O . THR B 1 125 ? -6.344 17.641 9.758 1 95.69 125 THR B O 1
ATOM 2056 N N . PRO B 1 126 ? -7.617 19.406 10.102 1 94.94 126 PRO B N 1
ATOM 2057 C CA . PRO B 1 126 ? -7.02 20.109 8.969 1 94.94 126 PRO B CA 1
ATOM 2058 C C . PRO B 1 126 ? -5.539 20.422 9.18 1 94.94 126 PRO B C 1
ATOM 2060 O O . PRO B 1 126 ? -5.148 20.844 10.273 1 94.94 126 PRO B O 1
ATOM 2063 N N . LEU B 1 127 ? -4.699 20.156 8.281 1 92 127 LEU B N 1
ATOM 2064 C CA . LEU B 1 127 ? -3.279 20.484 8.352 1 92 127 LEU B CA 1
ATOM 2065 C C . LEU B 1 127 ? -3.043 21.938 7.98 1 92 127 LEU B C 1
ATOM 2067 O O . LEU B 1 127 ? -2.123 22.578 8.508 1 92 127 LEU B O 1
ATOM 2071 N N . GLU B 1 128 ? -3.703 22.719 6.918 1 73.5 128 GLU B N 1
ATOM 2072 C CA . GLU B 1 128 ? -3.453 24.094 6.5 1 73.5 128 GLU B CA 1
ATOM 2073 C C . GLU B 1 128 ? -3.609 25.062 7.668 1 73.5 128 GLU B C 1
ATOM 2075 O O . GLU B 1 128 ? -3.098 26.188 7.625 1 73.5 128 GLU B O 1
ATOM 2080 N N . SER B 1 129 ? -4.496 24.781 8.602 1 55.84 129 SER B N 1
ATOM 2081 C CA . SER B 1 129 ? -5.07 25.891 9.344 1 55.84 129 SER B CA 1
ATOM 2082 C C . SER B 1 129 ? -3.98 26.75 9.984 1 55.84 129 SER B C 1
ATOM 2084 O O . SER B 1 129 ? -4.227 27.891 10.367 1 55.84 129 SER B O 1
ATOM 2086 N N . ALA B 1 130 ? -3.014 26.281 10.695 1 48.97 130 ALA B N 1
ATOM 2087 C CA . ALA B 1 130 ? -2.455 27.125 11.75 1 48.97 130 ALA B CA 1
ATOM 2088 C C . ALA B 1 130 ? -1.877 28.406 11.172 1 48.97 130 ALA B C 1
ATOM 2090 O O . ALA B 1 130 ? -1.458 29.297 11.914 1 48.97 130 ALA B O 1
ATOM 2091 N N . PHE B 1 131 ? -1.441 28.5 9.938 1 44.41 131 PHE B N 1
ATOM 2092 C CA . PHE B 1 131 ? -0.8 29.812 9.82 1 44.41 131 PHE B CA 1
ATOM 2093 C C . PHE B 1 131 ? -1.84 30.922 9.75 1 44.41 131 PHE B C 1
ATOM 2095 O O . PHE B 1 131 ? -1.502 32.094 9.492 1 44.41 131 PHE B O 1
ATOM 2102 N N . SER B 1 132 ? -3.053 30.562 9.492 1 38.81 132 SER B N 1
ATOM 2103 C CA . SER B 1 132 ? -3.697 31.875 9.414 1 38.81 132 SER B CA 1
ATOM 2104 C C . SER B 1 132 ? -3.725 32.562 10.773 1 38.81 132 SER B C 1
ATOM 2106 O O . SER B 1 132 ? -4.375 33.594 10.945 1 38.81 132 SER B O 1
ATOM 2108 N N . GLU B 1 133 ? -3.229 32 11.859 1 34.31 133 GLU B N 1
ATOM 2109 C CA . GLU B 1 133 ? -3.277 33.062 12.875 1 34.31 133 GLU B CA 1
ATOM 2110 C C . GLU B 1 133 ? -2.166 34.094 12.672 1 34.31 133 GLU B C 1
ATOM 2112 O O . GLU B 1 133 ? -1.079 33.75 12.195 1 34.31 133 GLU B O 1
#

InterPro domains:
  IPR002716 PIN domain [PF01850] (1-118)
  IPR029060 PIN-like domain superfamily [SSF88723] (2-126)

Secondary structure (DSSP, 8-state):
-EE-HHHHHHHHSTT-TTHHHHHHHHHH-S--BB-HHHHHHHHHHHH-TTT--S---HHHHHHHHHHHS-BSSTHHHHHHHHHHHHHHHH---HHHHHHHHHHHHHT--EE-S-THHHHTT--EE-SSGGGG-/-EE-HHHHHHHHSTT-TTHHHHHHHHHH-S--BB-HHHHHHHHHHHH-TTT--S---HHHHHHHHHHHS-BSSTHHHHHHHHHHHHHHHH---HHHHHHHHHHHHHT--EEES-THHHHTT--EEESGGGGG-

Organism: NCBI:txid261290

Solvent-accessible surface area (backbone atoms only — not comparable to full-atom values): 14450 Å² total; per-residue (Å²): 72,36,40,50,40,68,52,56,48,17,73,70,41,81,86,34,90,50,23,66,46,46,53,50,48,58,72,75,41,87,56,52,27,29,37,66,62,29,56,51,53,47,42,47,58,48,61,41,52,92,70,26,84,55,86,68,61,56,48,60,52,48,58,56,42,46,75,73,44,35,36,56,63,61,74,48,44,58,11,51,53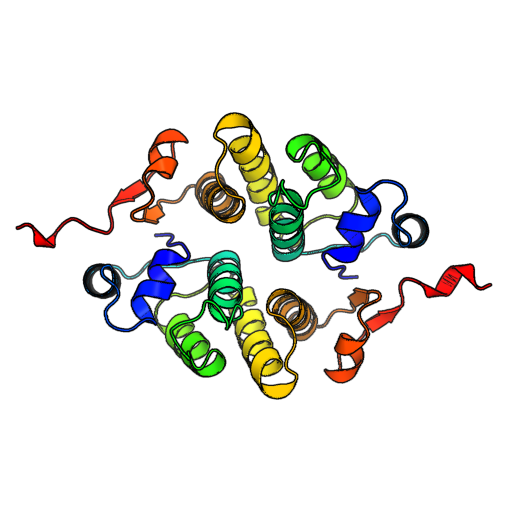,45,12,29,50,37,35,72,75,65,63,42,53,55,66,59,15,41,52,49,10,43,33,61,70,65,71,46,43,34,47,41,75,63,62,67,45,58,76,75,66,50,54,67,41,76,46,71,64,69,67,79,108,73,34,40,51,38,69,53,56,48,16,71,69,41,81,86,34,91,50,23,66,44,45,53,48,48,57,73,75,40,88,56,52,27,29,38,66,64,27,55,50,52,46,42,48,57,48,62,41,50,92,70,27,85,55,86,68,60,57,47,61,51,49,58,55,42,47,75,73,44,36,37,57,62,60,75,48,44,58,11,50,53,45,12,29,50,36,34,71,76,66,63,43,53,54,67,59,14,40,52,50,10,44,34,61,70,64,70,47,41,35,47,41,77,64,63,66,43,57,77,73,64,51,56,68,41,71,45,74,58,72,66,76,107

pLDDT: mean 90.24, std 13.47, range [33.38, 98.75]